Protein AF-A0A953P7Q7-F1 (afdb_monomer)

Solvent-accessible surface area (backbone atoms only — not comparable to full-atom values): 14389 Å² total; per-residue (Å²): 132,65,94,83,72,69,81,80,90,74,91,68,51,75,67,54,49,50,53,51,50,52,53,62,69,65,63,79,61,80,76,75,58,76,75,66,77,68,70,72,72,80,72,74,74,63,80,53,72,73,60,71,72,54,29,52,50,42,58,73,68,44,46,46,67,34,24,22,36,65,92,28,61,18,82,80,42,67,73,44,39,36,41,26,43,35,43,30,56,69,41,43,28,52,35,54,42,54,52,69,80,89,50,86,86,54,86,81,70,71,73,82,73,71,43,50,73,65,58,19,44,52,47,30,52,48,35,45,71,70,15,50,43,89,90,52,54,67,83,78,43,64,76,87,74,56,44,75,66,36,22,53,50,12,46,47,42,36,64,68,76,66,37,48,40,71,31,22,18,48,84,96,44,62,22,79,81,38,70,74,41,48,43,42,31,57,37,45,28,62,23,33,48,37,43,41,61,63,36,33,50,81,77,37,75,86,55,86,66,74,80,53,98,67,52,75,67,53,37,51,14,36,32,35,26,45,51,64,24,51,62,80,75,79,72,73,82,68,84,78,71,74,86,79,136

Structure (mmCIF, N/CA/C/O backbone):
data_AF-A0A953P7Q7-F1
#
_entry.id   AF-A0A953P7Q7-F1
#
loop_
_atom_site.group_PDB
_atom_site.id
_atom_site.type_symbol
_atom_site.label_atom_id
_atom_site.label_alt_id
_atom_site.label_comp_id
_atom_site.label_asym_id
_atom_site.label_entity_id
_atom_site.label_seq_id
_atom_site.pdbx_PDB_ins_code
_atom_site.Cartn_x
_atom_site.Cartn_y
_atom_site.Cartn_z
_atom_site.occupancy
_atom_site.B_iso_or_equiv
_atom_site.auth_seq_id
_ato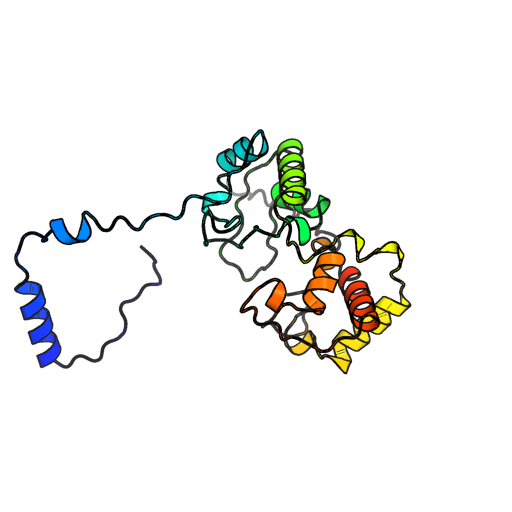m_site.auth_comp_id
_atom_site.auth_asym_id
_atom_site.auth_atom_id
_atom_site.pdbx_PDB_model_num
ATOM 1 N N . VAL A 1 1 ? 23.571 -18.728 -10.359 1.00 48.84 1 VAL A N 1
ATOM 2 C CA . VAL A 1 1 ? 23.579 -19.913 -9.470 1.00 48.84 1 VAL A CA 1
ATOM 3 C C . VAL A 1 1 ? 23.199 -19.418 -8.087 1.00 48.84 1 VAL A C 1
ATOM 5 O O . VAL A 1 1 ? 23.807 -18.451 -7.648 1.00 48.84 1 VAL A O 1
ATOM 8 N N . ASN A 1 2 ? 22.132 -19.943 -7.481 1.00 44.38 2 ASN A N 1
ATOM 9 C CA . ASN A 1 2 ? 21.687 -19.507 -6.155 1.00 44.38 2 ASN A CA 1
ATOM 10 C C . ASN A 1 2 ? 22.657 -20.073 -5.095 1.00 44.38 2 ASN A C 1
ATOM 12 O O . ASN A 1 2 ? 22.736 -21.294 -4.993 1.00 44.38 2 ASN A O 1
ATOM 16 N N . PRO A 1 3 ? 23.389 -19.241 -4.331 1.00 53.72 3 PRO A N 1
ATOM 17 C CA . PRO A 1 3 ? 24.375 -19.717 -3.359 1.00 53.72 3 PRO A CA 1
ATOM 18 C C . PRO A 1 3 ? 23.765 -20.421 -2.134 1.00 53.72 3 PRO A C 1
ATOM 20 O O . PRO A 1 3 ? 24.516 -20.976 -1.346 1.00 53.72 3 PRO A O 1
ATOM 23 N N . THR A 1 4 ? 22.435 -20.413 -1.968 1.00 54.81 4 THR A N 1
ATOM 24 C CA . THR A 1 4 ? 21.719 -21.175 -0.922 1.00 54.81 4 THR A CA 1
ATOM 25 C C . THR A 1 4 ? 21.031 -22.435 -1.446 1.00 54.81 4 THR A C 1
ATOM 27 O O . THR A 1 4 ? 20.352 -23.131 -0.691 1.00 54.81 4 THR A O 1
ATOM 30 N N . ALA A 1 5 ? 21.153 -22.724 -2.744 1.00 58.19 5 ALA A N 1
ATOM 31 C CA . ALA A 1 5 ? 20.633 -23.957 -3.315 1.00 58.19 5 ALA A CA 1
ATOM 32 C C . ALA A 1 5 ? 21.625 -25.094 -3.053 1.00 58.19 5 ALA A C 1
ATOM 34 O O . ALA A 1 5 ? 22.481 -25.387 -3.886 1.00 58.19 5 ALA A O 1
ATOM 35 N N . ASP A 1 6 ? 21.488 -25.728 -1.893 1.00 66.25 6 ASP A N 1
ATOM 36 C CA . ASP A 1 6 ? 22.177 -26.975 -1.585 1.00 66.25 6 ASP A CA 1
ATOM 37 C C . ASP A 1 6 ? 21.380 -28.170 -2.116 1.00 66.25 6 ASP A C 1
ATOM 39 O O . ASP A 1 6 ? 20.144 -28.191 -2.102 1.00 66.25 6 ASP A O 1
ATOM 43 N N . MET A 1 7 ? 22.092 -29.201 -2.572 1.00 74.06 7 MET A N 1
ATOM 44 C CA . MET A 1 7 ? 21.464 -30.492 -2.844 1.00 74.06 7 MET A CA 1
ATOM 45 C C . MET A 1 7 ? 20.844 -31.031 -1.542 1.00 74.06 7 MET A C 1
ATOM 47 O O . MET A 1 7 ? 21.502 -30.981 -0.497 1.00 74.06 7 MET A O 1
ATOM 51 N N . PRO A 1 8 ? 19.608 -31.570 -1.571 1.00 82.38 8 PRO A N 1
ATOM 52 C CA . PRO A 1 8 ? 19.020 -32.207 -0.399 1.00 82.38 8 PRO A CA 1
ATOM 53 C C . PRO A 1 8 ? 19.944 -33.287 0.179 1.00 82.38 8 PRO A C 1
ATOM 55 O O . PRO A 1 8 ? 20.630 -33.997 -0.557 1.00 82.38 8 PRO A O 1
ATOM 58 N N . GLN A 1 9 ? 19.959 -33.420 1.505 1.00 82.00 9 GLN A N 1
ATOM 59 C CA . GLN A 1 9 ? 20.787 -34.409 2.196 1.00 82.00 9 GLN A CA 1
ATOM 60 C C . GLN A 1 9 ? 20.133 -35.793 2.114 1.00 82.00 9 GLN A C 1
ATOM 62 O O . GLN A 1 9 ? 19.263 -36.138 2.916 1.00 82.00 9 GLN A O 1
ATOM 67 N N . TYR A 1 10 ? 20.551 -36.590 1.135 1.00 83.19 10 TYR A N 1
ATOM 68 C CA . TYR A 1 10 ? 20.128 -37.982 0.995 1.00 83.19 10 TYR A CA 1
ATOM 69 C C . TYR A 1 10 ? 21.018 -38.904 1.837 1.00 83.19 10 TYR A C 1
ATOM 71 O O . TYR A 1 10 ? 22.235 -38.740 1.891 1.00 83.19 10 TYR A O 1
ATOM 79 N N . ARG A 1 11 ? 20.418 -39.899 2.499 1.00 88.00 11 ARG A N 1
ATOM 80 C CA . ARG A 1 11 ? 21.141 -40.892 3.312 1.00 88.00 11 ARG A CA 1
ATOM 81 C C . ARG A 1 11 ? 21.451 -42.143 2.491 1.00 88.00 11 ARG A C 1
ATOM 83 O O . ARG A 1 11 ? 20.808 -43.170 2.679 1.00 88.00 11 ARG A O 1
ATOM 90 N N . PHE A 1 12 ? 22.408 -42.037 1.577 1.00 90.81 12 PHE A N 1
ATOM 91 C CA . PHE A 1 12 ? 22.870 -43.170 0.775 1.00 90.81 12 PHE A CA 1
ATOM 92 C C . PHE A 1 12 ? 23.816 -44.065 1.577 1.00 90.81 12 PHE A C 1
ATOM 94 O O . PHE A 1 12 ? 24.719 -43.575 2.258 1.00 90.81 12 PHE A O 1
ATOM 101 N N . ASN A 1 13 ? 23.618 -45.378 1.492 1.00 92.69 13 ASN A N 1
ATOM 102 C CA . ASN A 1 13 ? 24.611 -46.345 1.950 1.00 92.69 13 ASN A CA 1
ATOM 103 C C . ASN A 1 13 ? 25.687 -46.563 0.862 1.00 92.69 13 ASN A C 1
ATOM 105 O O . ASN A 1 13 ? 25.581 -46.050 -0.252 1.00 92.69 13 ASN A O 1
ATOM 109 N N . SER A 1 14 ? 26.739 -47.325 1.169 1.00 92.75 14 SER A N 1
ATOM 110 C CA . SER A 1 14 ? 27.841 -47.562 0.225 1.00 92.75 14 SER A CA 1
ATOM 111 C C . SER A 1 14 ? 27.394 -48.210 -1.092 1.00 92.75 14 SER A C 1
ATOM 113 O O . SER A 1 14 ? 27.912 -47.843 -2.142 1.00 92.75 14 SER A O 1
ATOM 115 N N . ALA A 1 15 ? 26.407 -49.109 -1.059 1.00 93.44 15 ALA A N 1
ATOM 116 C CA . ALA A 1 15 ? 25.877 -49.743 -2.265 1.00 93.44 15 ALA A CA 1
ATOM 117 C C . ALA A 1 15 ? 25.067 -48.756 -3.122 1.00 93.44 15 ALA A C 1
ATOM 119 O O . ALA A 1 15 ? 25.190 -48.762 -4.346 1.00 93.44 15 ALA A O 1
ATOM 120 N N . ASP A 1 16 ? 24.295 -47.862 -2.495 1.00 88.94 16 ASP A N 1
ATOM 121 C CA . ASP A 1 16 ? 23.568 -46.797 -3.198 1.00 88.94 16 ASP A CA 1
ATOM 122 C C . ASP A 1 16 ? 24.542 -45.840 -3.899 1.00 88.94 16 ASP A C 1
ATOM 124 O O . ASP A 1 16 ? 24.325 -45.450 -5.047 1.00 88.94 16 ASP A O 1
ATOM 128 N N . LEU A 1 17 ? 25.637 -45.478 -3.219 1.00 92.44 17 LEU A N 1
ATOM 129 C CA . LEU A 1 17 ? 26.670 -44.607 -3.778 1.00 92.44 17 LEU A CA 1
ATOM 130 C C . LEU A 1 17 ? 27.366 -45.254 -4.973 1.00 92.44 17 LEU A C 1
ATOM 132 O O . LEU A 1 17 ? 27.567 -44.584 -5.986 1.00 92.44 17 LEU A O 1
ATOM 136 N N . GLU A 1 18 ? 27.708 -46.539 -4.887 1.00 93.19 18 GLU A N 1
ATOM 137 C CA . GLU A 1 18 ? 28.304 -47.265 -6.011 1.00 93.19 18 GLU A CA 1
ATOM 138 C C . GLU A 1 18 ? 27.338 -47.384 -7.191 1.00 93.19 18 GLU A C 1
ATOM 140 O O . GLU A 1 18 ? 27.733 -47.119 -8.329 1.00 93.19 18 GLU A O 1
ATOM 145 N N . ALA A 1 19 ? 26.068 -47.709 -6.940 1.00 91.81 19 ALA A N 1
ATOM 146 C CA . ALA A 1 19 ? 25.053 -47.806 -7.984 1.00 91.81 19 ALA A CA 1
ATOM 147 C C . ALA A 1 19 ? 24.827 -46.459 -8.689 1.00 91.81 19 ALA A C 1
ATOM 149 O O . ALA A 1 19 ? 24.814 -46.399 -9.920 1.00 91.81 19 ALA A O 1
ATOM 150 N N . LEU A 1 20 ? 24.717 -45.365 -7.927 1.00 89.88 20 LEU A N 1
ATOM 151 C CA . LEU A 1 20 ? 24.558 -44.013 -8.468 1.00 89.88 20 LEU A CA 1
ATOM 152 C C . LEU A 1 20 ? 25.795 -43.559 -9.241 1.00 89.88 20 LEU A C 1
ATOM 154 O O . LEU A 1 20 ? 25.671 -43.028 -10.342 1.00 89.88 20 LEU A O 1
ATOM 158 N N . THR A 1 21 ? 26.987 -43.791 -8.693 1.00 91.25 21 THR A N 1
ATOM 159 C CA . THR A 1 21 ? 28.251 -43.428 -9.345 1.00 91.25 21 THR A CA 1
ATOM 160 C C . THR A 1 21 ? 28.415 -44.194 -10.652 1.00 91.25 21 THR A C 1
ATOM 162 O O . THR A 1 21 ? 28.729 -43.599 -11.678 1.00 91.25 21 THR A O 1
ATOM 165 N N . THR A 1 22 ? 28.122 -45.495 -10.648 1.00 93.00 22 THR A N 1
ATOM 166 C CA . THR A 1 22 ? 28.156 -46.337 -11.849 1.00 93.00 22 THR A CA 1
ATOM 167 C C . THR A 1 22 ? 27.152 -45.854 -12.888 1.00 93.00 22 THR A C 1
ATOM 169 O O . THR A 1 22 ? 27.506 -45.706 -14.054 1.00 93.00 22 THR A O 1
ATOM 172 N N . ALA A 1 23 ? 25.921 -45.542 -12.472 1.00 90.38 23 ALA A N 1
ATOM 173 C CA . ALA A 1 23 ? 24.895 -45.019 -13.364 1.00 90.38 23 ALA A CA 1
ATOM 174 C C . ALA A 1 23 ? 25.336 -43.694 -14.003 1.00 90.38 23 ALA A C 1
ATOM 176 O O . ALA A 1 23 ? 25.331 -43.584 -15.226 1.00 90.38 23 ALA A O 1
ATOM 177 N N . LEU A 1 24 ? 25.800 -42.727 -13.208 1.00 88.31 24 LEU A N 1
ATOM 178 C CA . LEU A 1 24 ? 26.246 -41.418 -13.696 1.00 88.31 24 LEU A CA 1
ATOM 179 C C . LEU A 1 24 ? 27.462 -41.526 -14.623 1.00 88.31 24 LEU A C 1
ATOM 181 O O . LEU A 1 24 ? 27.491 -40.890 -15.673 1.00 88.31 24 LEU A O 1
ATOM 185 N N . LEU A 1 25 ? 28.441 -42.362 -14.273 1.00 88.56 25 LEU A N 1
ATOM 186 C CA . LEU A 1 25 ? 29.619 -42.601 -15.109 1.00 88.56 25 LEU A CA 1
ATOM 187 C C . LEU A 1 25 ? 29.288 -43.391 -16.380 1.00 88.56 25 LEU A C 1
ATOM 189 O O . LEU A 1 25 ? 30.007 -43.271 -17.367 1.00 88.56 25 LEU A O 1
ATOM 193 N N . SER A 1 26 ? 28.206 -44.173 -16.383 1.00 86.94 26 SER A N 1
ATOM 194 C CA . SER A 1 26 ? 27.723 -44.884 -17.573 1.00 86.94 26 SER A CA 1
ATOM 195 C C . SER A 1 26 ? 26.942 -43.993 -18.543 1.00 86.94 26 SER A C 1
ATOM 197 O O . SER A 1 26 ? 26.713 -44.389 -19.683 1.00 86.94 26 SER A O 1
ATOM 199 N N . MET A 1 27 ? 26.571 -42.771 -18.138 1.00 82.88 27 MET A N 1
ATOM 200 C CA . MET A 1 27 ? 25.921 -41.777 -19.001 1.00 82.88 27 MET A CA 1
ATOM 201 C C . MET A 1 27 ? 26.930 -41.095 -19.945 1.00 82.88 27 MET A C 1
ATOM 203 O O . MET A 1 27 ? 26.943 -39.875 -20.102 1.00 82.88 27 MET A O 1
ATOM 207 N N . THR A 1 28 ? 27.787 -41.882 -20.599 1.00 76.50 28 THR A N 1
ATOM 208 C CA . THR A 1 28 ? 28.743 -41.440 -21.621 1.00 76.50 28 THR A CA 1
ATOM 209 C C . THR A 1 28 ? 28.066 -41.395 -22.989 1.00 76.50 28 THR A C 1
ATOM 211 O O . THR A 1 28 ? 28.338 -42.176 -23.895 1.00 76.50 28 THR A O 1
ATOM 214 N N . GLY A 1 29 ? 27.143 -40.451 -23.139 1.00 70.44 29 GLY A N 1
ATOM 215 C CA . GLY A 1 29 ? 26.538 -40.096 -24.418 1.00 70.44 29 GLY A CA 1
ATOM 216 C C . GLY A 1 29 ? 26.618 -38.591 -24.636 1.00 70.44 29 GLY A C 1
ATOM 217 O O . GLY A 1 29 ? 26.703 -37.824 -23.677 1.00 70.44 29 GLY A O 1
ATOM 218 N N . ALA A 1 30 ? 26.562 -38.147 -25.894 1.00 65.00 30 ALA A N 1
ATOM 219 C CA . ALA A 1 30 ? 26.193 -36.760 -26.154 1.00 65.00 30 ALA A CA 1
ATOM 220 C C . ALA A 1 30 ? 24.844 -36.502 -25.467 1.00 65.00 30 ALA A C 1
ATOM 222 O O . ALA A 1 30 ? 23.966 -37.373 -25.510 1.00 65.00 30 ALA A O 1
ATOM 223 N N . SER A 1 31 ? 24.675 -35.340 -24.826 1.00 60.91 31 SER A N 1
ATOM 224 C CA . SER A 1 31 ? 23.354 -34.944 -24.346 1.00 60.91 31 SER A CA 1
ATOM 225 C C . SER A 1 31 ? 22.378 -35.138 -25.502 1.00 60.91 31 SER A C 1
ATOM 227 O O . SER A 1 31 ? 22.643 -34.714 -26.630 1.00 60.91 31 SER A O 1
ATOM 229 N N . SER A 1 32 ? 21.268 -35.835 -25.268 1.00 59.50 32 SER A N 1
ATOM 230 C CA . SER A 1 32 ? 20.171 -35.866 -26.226 1.00 59.50 32 SER A CA 1
ATOM 231 C C . SER A 1 32 ? 19.570 -34.456 -26.265 1.00 59.50 32 SER A C 1
ATOM 233 O O . SER A 1 32 ? 18.540 -34.193 -25.645 1.00 59.50 32 SER A O 1
ATOM 235 N N . GLY A 1 33 ? 20.263 -33.526 -26.930 1.00 54.53 33 GLY A N 1
ATOM 236 C CA . GLY A 1 33 ? 19.937 -32.101 -26.993 1.00 54.53 33 GLY A CA 1
ATOM 237 C C . GLY A 1 33 ? 18.526 -31.846 -27.519 1.00 54.53 33 GLY A C 1
ATOM 238 O O . GLY A 1 33 ? 17.884 -30.879 -27.126 1.00 54.53 33 GLY A O 1
ATOM 239 N N . GLY A 1 34 ? 17.966 -32.793 -28.275 1.00 54.06 34 GLY A N 1
ATOM 240 C CA . GLY A 1 34 ? 16.684 -32.614 -28.945 1.00 54.06 34 GLY A CA 1
ATOM 241 C C . GLY A 1 34 ? 15.440 -32.552 -28.050 1.00 54.06 34 GLY A C 1
ATOM 242 O O . GLY A 1 34 ? 14.423 -32.034 -28.505 1.00 54.06 34 GLY A O 1
ATOM 243 N N . ALA A 1 35 ? 15.470 -33.056 -26.808 1.00 55.19 35 ALA A N 1
ATOM 244 C CA . ALA A 1 35 ? 14.261 -33.094 -25.968 1.00 55.19 35 ALA A CA 1
ATOM 245 C C . ALA A 1 35 ? 14.018 -31.797 -25.173 1.00 55.19 35 ALA A C 1
ATOM 247 O O . ALA A 1 35 ? 12.872 -31.466 -24.878 1.00 55.19 35 ALA A O 1
ATOM 248 N N . LEU A 1 36 ? 15.076 -31.040 -24.857 1.00 54.25 36 LEU A N 1
ATOM 249 C CA . LEU A 1 36 ? 14.966 -29.749 -24.164 1.00 54.25 36 LEU A CA 1
ATOM 250 C C . LEU A 1 36 ? 15.100 -28.546 -25.109 1.00 54.25 36 LEU A C 1
ATOM 252 O O . LEU A 1 36 ? 14.646 -27.461 -24.757 1.00 54.25 36 LEU A O 1
ATOM 256 N N . GLU A 1 37 ? 15.617 -28.728 -26.330 1.00 56.09 37 GLU A N 1
ATOM 257 C CA . GLU A 1 37 ? 15.726 -27.659 -27.341 1.00 56.09 37 GLU A CA 1
ATOM 258 C C . GLU A 1 37 ? 14.380 -27.079 -27.802 1.00 56.09 37 GLU A C 1
ATOM 260 O O . GLU A 1 37 ? 14.348 -26.037 -28.456 1.00 56.09 37 GLU A O 1
ATOM 265 N N . ARG A 1 38 ? 13.251 -27.709 -27.450 1.00 56.91 38 ARG A N 1
ATOM 266 C CA . ARG A 1 38 ? 11.905 -27.223 -27.794 1.00 56.91 38 ARG A CA 1
ATOM 267 C C . ARG A 1 38 ? 10.915 -27.221 -26.637 1.00 56.91 38 ARG A C 1
ATOM 269 O O . ARG A 1 38 ? 9.709 -27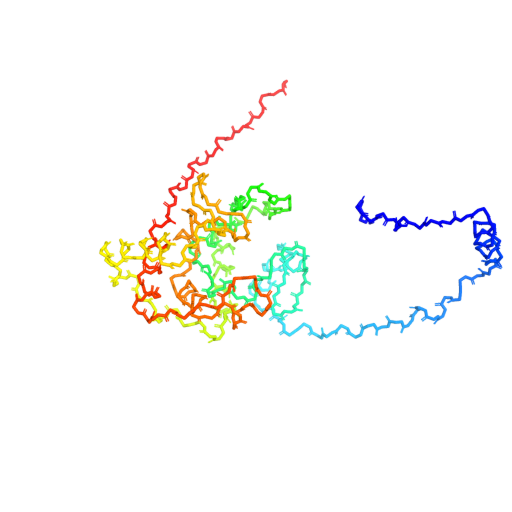.276 -26.871 1.00 56.91 38 ARG A O 1
ATOM 276 N N . VAL A 1 39 ? 11.375 -27.075 -25.395 1.00 51.84 39 VAL A N 1
ATOM 277 C CA . VAL A 1 39 ? 10.459 -26.615 -24.339 1.00 51.84 39 VAL A CA 1
ATOM 278 C C . VAL A 1 39 ? 10.286 -25.106 -24.497 1.00 51.84 39 VAL A C 1
ATOM 280 O O . VAL A 1 39 ? 10.829 -24.295 -23.750 1.00 51.84 39 VAL A O 1
ATOM 283 N N . THR A 1 40 ? 9.532 -24.710 -25.520 1.00 60.69 40 THR A N 1
ATOM 284 C CA . THR A 1 40 ? 8.978 -23.363 -25.584 1.00 60.69 40 THR A CA 1
ATOM 285 C C . THR A 1 40 ? 7.846 -23.327 -24.572 1.00 60.69 40 THR A C 1
ATOM 287 O O . THR A 1 40 ? 6.719 -23.700 -24.881 1.00 60.69 40 THR A O 1
ATOM 290 N N . VAL A 1 41 ? 8.143 -22.917 -23.337 1.00 61.12 41 VAL A N 1
ATOM 291 C CA . VAL A 1 41 ? 7.081 -22.516 -22.413 1.00 61.12 41 VAL A CA 1
ATOM 292 C C . VAL A 1 41 ? 6.433 -21.290 -23.050 1.00 61.12 41 VAL A C 1
ATOM 294 O O . VAL A 1 41 ? 7.125 -20.277 -23.201 1.00 61.12 41 VAL A O 1
ATOM 297 N N . PRO A 1 42 ? 5.161 -21.347 -23.486 1.00 55.53 42 PRO A N 1
ATOM 298 C CA . PRO A 1 42 ? 4.507 -20.171 -24.023 1.00 55.53 42 PRO A CA 1
ATOM 299 C C . PRO A 1 42 ? 4.499 -19.120 -22.916 1.00 55.53 42 PRO A C 1
ATOM 301 O O . PRO A 1 42 ? 3.805 -19.259 -21.908 1.00 55.53 42 PRO A O 1
ATOM 304 N N . ARG A 1 43 ? 5.318 -18.075 -23.070 1.00 56.62 43 ARG A N 1
ATOM 305 C CA . ARG A 1 43 ? 5.204 -16.902 -22.212 1.00 56.62 43 ARG A CA 1
ATOM 306 C C . ARG A 1 43 ? 3.840 -16.318 -22.532 1.00 56.62 43 ARG A C 1
ATOM 308 O O . ARG A 1 43 ? 3.621 -15.875 -23.660 1.00 56.62 43 ARG A O 1
ATOM 315 N N . LYS A 1 44 ? 2.923 -16.354 -21.562 1.00 58.50 44 LYS A N 1
ATOM 316 C CA . LYS A 1 44 ? 1.688 -15.577 -21.647 1.00 58.50 44 LYS A CA 1
ATOM 317 C C . LYS A 1 44 ? 2.105 -14.153 -22.051 1.00 58.50 44 LYS A C 1
ATOM 319 O O . LYS A 1 44 ? 3.012 -13.615 -21.404 1.00 58.50 44 LYS A O 1
ATOM 324 N N . PRO A 1 45 ? 1.563 -13.585 -23.144 1.00 57.66 45 PRO A N 1
ATOM 325 C CA . PRO A 1 45 ? 1.885 -12.221 -23.532 1.00 57.66 45 PRO A CA 1
ATOM 326 C C . PRO A 1 45 ? 1.704 -11.305 -22.327 1.00 57.66 45 PRO A C 1
ATOM 328 O O . PRO A 1 45 ? 0.777 -11.510 -21.541 1.00 57.66 45 PRO A O 1
ATOM 331 N N . ALA A 1 46 ? 2.600 -10.333 -22.165 1.00 59.81 46 ALA A N 1
ATOM 332 C CA . ALA A 1 46 ? 2.465 -9.339 -21.114 1.00 59.81 46 ALA A CA 1
ATOM 333 C C . ALA A 1 46 ? 1.108 -8.640 -21.283 1.00 59.81 46 ALA A C 1
ATOM 335 O O . ALA A 1 46 ? 0.919 -7.886 -22.237 1.00 59.81 46 ALA A O 1
ATOM 336 N N . GLU A 1 47 ? 0.156 -8.933 -20.394 1.00 68.12 47 GLU A N 1
ATOM 337 C CA . GLU A 1 47 ? -1.132 -8.227 -20.348 1.00 68.12 47 GLU A CA 1
ATOM 338 C C . GLU A 1 47 ? -0.904 -6.760 -19.966 1.00 68.12 47 GLU A C 1
ATOM 340 O O . GLU A 1 47 ? -1.623 -5.869 -20.410 1.00 68.12 47 GLU A O 1
ATOM 345 N N . PHE A 1 48 ? 0.159 -6.500 -19.203 1.00 81.69 48 PHE A N 1
ATOM 346 C CA . PHE A 1 48 ? 0.636 -5.163 -18.911 1.00 81.69 48 PHE A CA 1
ATOM 347 C C . PHE A 1 48 ? 1.553 -4.635 -20.015 1.00 81.69 48 PHE A C 1
ATOM 349 O O . PHE A 1 48 ? 2.682 -5.102 -20.181 1.00 81.69 48 PHE A O 1
ATOM 356 N N . GLN A 1 49 ? 1.084 -3.618 -20.733 1.00 81.12 49 GLN A N 1
ATOM 357 C CA . GLN A 1 49 ? 1.870 -2.898 -21.730 1.00 81.12 49 GLN A CA 1
ATOM 358 C C . GLN A 1 49 ? 1.922 -1.419 -21.346 1.00 81.12 49 GLN A C 1
ATOM 360 O O . GLN A 1 49 ? 0.962 -0.691 -21.606 1.00 81.12 49 GLN A O 1
ATOM 365 N N . PRO A 1 50 ? 3.001 -0.954 -20.690 1.00 86.06 50 PRO A N 1
ATOM 366 C CA . PRO A 1 50 ? 3.141 0.464 -20.413 1.00 86.06 50 PRO A CA 1
ATOM 367 C C . PRO A 1 50 ? 3.265 1.227 -21.739 1.00 86.06 50 PRO A C 1
ATOM 369 O O . PRO A 1 50 ? 3.924 0.764 -22.671 1.00 86.06 50 PRO A O 1
ATOM 372 N N . THR A 1 51 ? 2.652 2.408 -21.826 1.00 87.88 51 THR A N 1
ATOM 373 C CA . THR A 1 51 ? 2.664 3.255 -23.033 1.00 87.88 51 THR A CA 1
ATOM 374 C C . THR A 1 51 ? 3.196 4.659 -22.745 1.00 87.88 51 THR A C 1
ATOM 376 O O . THR A 1 51 ? 3.207 5.106 -21.598 1.00 87.88 51 THR A O 1
ATOM 379 N N . GLY A 1 52 ? 3.610 5.381 -23.791 1.00 93.12 52 GLY A N 1
ATOM 380 C CA . GLY A 1 52 ? 4.028 6.785 -23.697 1.00 93.12 52 GLY A CA 1
ATOM 381 C C . GLY A 1 52 ? 5.259 7.008 -22.810 1.00 93.12 52 GLY A C 1
ATOM 382 O O . GLY A 1 52 ? 6.139 6.151 -22.716 1.00 93.12 52 GLY A O 1
ATOM 383 N N . GLU A 1 53 ? 5.313 8.161 -22.139 1.00 93.56 53 GLU A N 1
ATOM 384 C CA . GLU A 1 53 ? 6.420 8.521 -21.239 1.00 93.56 53 GLU A CA 1
ATOM 385 C C . GLU A 1 53 ? 6.595 7.532 -20.081 1.00 93.56 53 GLU A C 1
ATOM 387 O O . GLU A 1 53 ? 7.721 7.242 -19.677 1.00 93.56 53 GLU A O 1
ATOM 392 N N . PHE A 1 54 ? 5.501 6.941 -19.591 1.00 93.00 54 PHE A N 1
ATOM 393 C CA . PHE A 1 54 ? 5.583 5.914 -18.560 1.00 93.00 54 PHE A CA 1
ATOM 394 C C . PHE A 1 54 ? 6.370 4.693 -19.045 1.00 93.00 54 PHE A C 1
ATOM 396 O O . PHE A 1 54 ? 7.246 4.219 -18.329 1.00 93.00 54 PHE A O 1
ATOM 403 N N . ALA A 1 55 ? 6.136 4.230 -20.278 1.00 93.12 55 ALA A N 1
ATOM 404 C CA . ALA A 1 55 ? 6.903 3.130 -20.872 1.00 93.12 55 ALA A CA 1
ATOM 405 C C . ALA A 1 55 ? 8.394 3.452 -20.976 1.00 93.12 55 ALA A C 1
ATOM 407 O O . ALA A 1 55 ? 9.236 2.608 -20.667 1.00 93.12 55 ALA A O 1
ATOM 408 N N . ARG A 1 56 ? 8.717 4.690 -21.372 1.00 96.00 56 ARG A N 1
ATOM 409 C CA . ARG A 1 56 ? 10.100 5.160 -21.477 1.00 96.00 56 ARG A CA 1
ATOM 410 C C . ARG A 1 56 ? 10.802 5.092 -20.123 1.00 96.00 56 ARG A C 1
ATOM 412 O O . ARG A 1 56 ? 11.911 4.572 -20.051 1.00 96.00 56 ARG A O 1
ATOM 419 N N . LEU A 1 57 ? 10.172 5.587 -19.055 1.00 96.06 57 LEU A N 1
ATOM 420 C CA . LEU A 1 57 ? 10.756 5.562 -17.708 1.00 96.06 57 LEU A CA 1
ATOM 421 C C . LEU A 1 57 ? 10.791 4.157 -17.105 1.00 96.06 57 LEU A C 1
ATOM 423 O O . LEU A 1 57 ? 11.794 3.775 -16.505 1.00 96.06 57 LEU A O 1
ATOM 427 N N . TYR A 1 58 ? 9.734 3.378 -17.318 1.00 93.38 58 TYR A N 1
ATOM 428 C CA . TYR A 1 58 ? 9.641 1.980 -16.912 1.00 93.38 58 TYR A CA 1
ATOM 429 C C . TYR A 1 58 ? 10.808 1.149 -17.463 1.00 93.38 58 TYR A C 1
ATOM 431 O O . TYR A 1 58 ? 11.431 0.387 -16.719 1.00 93.38 58 TYR A O 1
ATOM 439 N N . ASP A 1 59 ? 11.147 1.333 -18.745 1.00 92.88 59 ASP A N 1
ATOM 440 C CA . ASP A 1 59 ? 12.306 0.679 -19.353 1.00 92.88 59 ASP A CA 1
ATOM 441 C C . ASP A 1 59 ? 13.633 1.314 -18.919 1.00 92.88 59 ASP A C 1
ATOM 443 O O . ASP A 1 59 ? 14.574 0.591 -18.587 1.00 92.88 59 ASP A O 1
ATOM 447 N N . ARG A 1 60 ? 13.716 2.650 -18.855 1.00 95.25 60 ARG A N 1
ATOM 448 C CA . ARG A 1 60 ? 14.929 3.374 -18.435 1.00 95.25 60 ARG A CA 1
ATOM 449 C C . ARG A 1 60 ? 15.421 2.916 -17.065 1.00 95.25 60 ARG A C 1
ATOM 451 O O . ARG A 1 60 ? 16.613 2.675 -16.896 1.00 95.25 60 ARG A O 1
ATOM 458 N N . TYR A 1 61 ? 14.502 2.783 -16.110 1.00 95.19 61 TYR A N 1
ATOM 459 C CA . TYR A 1 61 ? 14.791 2.371 -14.736 1.00 95.19 61 TYR A CA 1
ATOM 460 C C . TYR A 1 61 ? 14.650 0.867 -14.504 1.00 95.19 61 TYR A C 1
ATOM 462 O O . TYR A 1 61 ? 14.817 0.402 -13.379 1.00 95.19 61 TYR A O 1
ATOM 470 N N . LYS A 1 62 ? 14.375 0.095 -15.565 1.00 93.25 62 LYS A N 1
ATOM 471 C CA . LYS A 1 62 ? 14.306 -1.371 -15.541 1.00 93.25 62 LYS A CA 1
ATOM 472 C C . LYS A 1 62 ? 13.375 -1.901 -14.446 1.00 93.25 62 LYS A C 1
ATOM 474 O O . LYS A 1 62 ? 13.660 -2.918 -13.814 1.00 93.25 62 LYS A O 1
ATOM 479 N N . CYS A 1 63 ? 12.231 -1.240 -14.252 1.00 93.69 63 CYS A N 1
ATOM 480 C CA . CYS A 1 63 ? 11.274 -1.567 -13.193 1.00 93.69 63 CYS A CA 1
ATOM 481 C C . CYS A 1 63 ? 10.846 -3.044 -13.244 1.00 93.69 63 CYS A C 1
ATOM 483 O O . CYS A 1 63 ? 10.794 -3.714 -12.213 1.00 93.69 63 CYS A O 1
ATOM 485 N N . SER A 1 64 ? 10.622 -3.569 -14.454 1.00 92.69 64 SER A N 1
ATOM 486 C CA . SER A 1 64 ? 10.201 -4.953 -14.706 1.00 92.69 64 SER A CA 1
ATOM 487 C C . SER A 1 64 ? 11.236 -6.017 -14.360 1.00 92.69 64 SER A C 1
ATOM 489 O O . SER A 1 64 ? 10.905 -7.195 -14.377 1.00 92.69 64 SER A O 1
ATOM 491 N N . VAL A 1 65 ? 12.503 -5.653 -14.144 1.00 91.56 65 VAL A N 1
ATOM 492 C CA . VAL A 1 65 ? 13.544 -6.636 -13.804 1.00 91.56 65 VAL A CA 1
ATOM 493 C C . VAL A 1 65 ? 13.332 -7.146 -12.384 1.00 91.56 65 VAL A C 1
ATOM 495 O O . VAL A 1 65 ? 13.509 -8.334 -12.122 1.00 91.56 65 VAL A O 1
ATOM 498 N N . CYS A 1 66 ? 12.913 -6.258 -11.482 1.00 93.19 66 CYS A N 1
ATOM 499 C CA . CYS A 1 66 ? 12.711 -6.593 -10.078 1.00 93.19 66 CYS A CA 1
ATOM 500 C C . CYS A 1 66 ? 11.236 -6.756 -9.723 1.00 93.19 66 CYS A C 1
ATOM 502 O O . CYS A 1 66 ? 10.904 -7.677 -8.983 1.00 93.19 66 CYS A O 1
ATOM 504 N N . HIS A 1 67 ? 10.379 -5.867 -10.223 1.00 94.06 67 HIS A N 1
ATOM 505 C CA . HIS A 1 67 ? 8.976 -5.788 -9.834 1.00 94.06 67 HIS A CA 1
ATOM 506 C C . HIS A 1 67 ? 8.052 -6.459 -10.843 1.00 94.06 67 HIS A C 1
ATOM 508 O O . HIS A 1 67 ? 8.310 -6.458 -12.052 1.00 94.06 67 HIS A O 1
ATOM 514 N N . GLN A 1 68 ? 6.934 -6.955 -10.318 1.00 92.81 68 GLN A N 1
ATOM 515 C CA . GLN A 1 68 ? 5.809 -7.452 -11.091 1.00 92.81 68 GLN A CA 1
ATOM 516 C C . GLN A 1 68 ? 4.745 -6.355 -11.250 1.00 92.81 68 GLN A C 1
ATOM 518 O O . GLN A 1 68 ? 4.528 -5.548 -10.347 1.00 92.81 68 GLN A O 1
ATOM 523 N N . PHE A 1 69 ? 4.092 -6.339 -12.410 1.00 92.38 69 PHE A N 1
ATOM 524 C CA . PHE A 1 69 ? 3.040 -5.417 -12.823 1.00 92.38 69 PHE A CA 1
ATOM 525 C C . PHE A 1 69 ? 1.984 -6.201 -13.606 1.00 92.38 69 PHE A C 1
ATOM 527 O O . PHE A 1 69 ? 2.247 -6.655 -14.718 1.00 92.38 69 PHE A O 1
ATOM 534 N N . ASN A 1 70 ? 0.809 -6.403 -13.015 1.00 88.25 70 ASN A N 1
ATOM 535 C CA . ASN A 1 70 ? -0.311 -7.191 -13.536 1.00 88.25 70 ASN A CA 1
ATOM 536 C C . ASN A 1 70 ? 0.139 -8.516 -14.181 1.00 88.25 70 ASN A C 1
ATOM 538 O O . ASN A 1 70 ? -0.169 -8.807 -15.335 1.00 88.25 70 ASN A O 1
ATOM 542 N N . GLY A 1 71 ? 0.932 -9.300 -13.443 1.00 83.88 71 GLY A N 1
ATOM 543 C CA . GLY A 1 71 ? 1.438 -10.600 -13.900 1.00 83.88 71 GLY A CA 1
ATOM 544 C C . GLY A 1 71 ? 2.633 -10.551 -14.862 1.00 83.88 71 GLY A C 1
ATOM 545 O O . GLY A 1 71 ? 3.048 -11.598 -15.357 1.00 83.88 71 GLY A O 1
ATOM 546 N N . TYR A 1 72 ? 3.209 -9.373 -15.126 1.00 85.75 72 TYR A N 1
ATOM 547 C CA . TYR A 1 72 ? 4.412 -9.211 -15.946 1.00 85.75 72 TYR A CA 1
ATOM 548 C C . TYR A 1 72 ? 5.581 -8.600 -15.169 1.00 85.75 72 TYR A C 1
ATOM 550 O O . TYR A 1 72 ? 5.407 -7.641 -14.425 1.00 85.75 72 TYR A O 1
ATOM 558 N N . GLY A 1 73 ? 6.793 -9.102 -15.400 1.00 87.81 73 GLY A N 1
ATOM 559 C CA . GLY A 1 73 ? 8.021 -8.592 -14.794 1.00 87.81 73 GLY A CA 1
ATOM 560 C C . GLY A 1 73 ? 8.709 -9.624 -13.906 1.00 87.81 73 GLY A C 1
ATOM 561 O O . GLY A 1 73 ? 8.591 -10.830 -14.128 1.00 87.81 73 GLY A O 1
ATOM 562 N N . GLY A 1 74 ? 9.479 -9.134 -12.942 1.00 86.88 74 GLY A N 1
ATOM 563 C CA . GLY A 1 74 ? 10.278 -9.934 -12.027 1.00 86.88 74 GLY A CA 1
ATOM 564 C C . GLY A 1 74 ? 9.561 -10.173 -10.706 1.00 86.88 74 GLY A C 1
ATOM 565 O O . GLY A 1 74 ? 8.732 -9.381 -10.276 1.00 86.88 74 GLY A O 1
ATOM 566 N N . THR A 1 75 ? 9.925 -11.258 -10.033 1.00 88.25 75 THR A N 1
ATOM 567 C CA . THR A 1 75 ? 9.421 -11.609 -8.695 1.00 88.25 75 THR A CA 1
ATOM 568 C C . THR A 1 75 ? 10.483 -11.398 -7.614 1.00 88.25 75 THR A C 1
ATOM 570 O O . THR A 1 75 ? 10.388 -11.963 -6.528 1.00 88.25 75 THR A O 1
ATOM 573 N N . LEU A 1 76 ? 11.549 -10.651 -7.932 1.00 89.25 76 LEU A N 1
ATOM 574 C CA . LEU A 1 76 ? 12.640 -10.377 -6.995 1.00 89.25 76 LEU A CA 1
ATOM 575 C C . LEU A 1 76 ? 12.202 -9.383 -5.912 1.00 89.25 76 LEU A C 1
ATOM 577 O O . LEU A 1 76 ? 12.615 -9.493 -4.761 1.00 89.25 76 LEU A O 1
ATOM 581 N N . ALA A 1 77 ? 11.384 -8.408 -6.296 1.00 89.06 77 ALA A N 1
ATOM 582 C CA . ALA A 1 77 ? 10.788 -7.415 -5.422 1.00 89.06 77 ALA A CA 1
ATOM 583 C C . ALA A 1 77 ? 9.264 -7.602 -5.348 1.00 89.06 77 ALA A C 1
ATOM 585 O O . ALA A 1 77 ? 8.694 -8.508 -5.956 1.00 89.06 77 ALA A O 1
ATOM 586 N N . THR A 1 78 ? 8.600 -6.743 -4.571 1.00 88.56 78 THR A N 1
ATOM 587 C CA . THR A 1 78 ? 7.141 -6.795 -4.405 1.00 88.56 78 THR A CA 1
ATOM 588 C C . THR A 1 78 ? 6.413 -6.574 -5.728 1.00 88.56 78 THR A C 1
ATOM 590 O O . THR A 1 78 ? 6.866 -5.808 -6.584 1.00 88.56 78 THR A O 1
ATOM 593 N N . ASP A 1 79 ? 5.244 -7.195 -5.844 1.00 92.31 79 ASP A N 1
ATOM 594 C CA . ASP A 1 79 ? 4.269 -6.880 -6.878 1.00 92.31 79 ASP A CA 1
ATOM 595 C C . ASP A 1 79 ? 3.729 -5.454 -6.665 1.00 92.31 79 ASP A C 1
ATOM 597 O O . ASP A 1 79 ? 3.366 -5.089 -5.542 1.0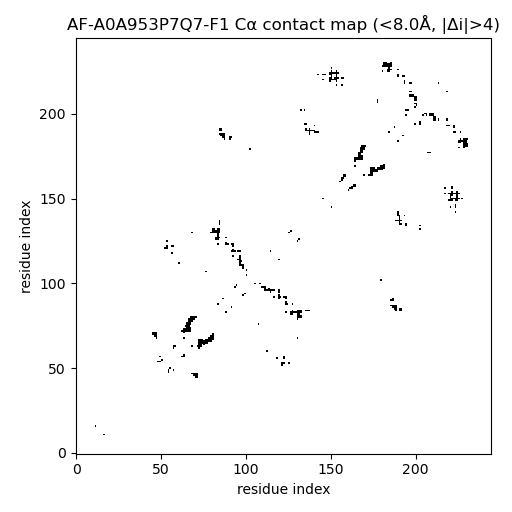0 92.31 79 ASP A O 1
ATOM 601 N N . LEU A 1 80 ? 3.729 -4.650 -7.731 1.00 94.19 80 LEU A N 1
ATOM 602 C CA . LEU A 1 80 ? 3.273 -3.260 -7.761 1.00 94.19 80 LEU A CA 1
ATOM 603 C C . LEU A 1 80 ? 1.945 -3.082 -8.510 1.00 94.19 80 LEU A C 1
ATOM 605 O O . LEU A 1 80 ? 1.492 -1.952 -8.668 1.00 94.19 80 LEU A O 1
ATOM 609 N N . SER A 1 81 ? 1.291 -4.170 -8.930 1.00 93.06 81 SER A N 1
ATOM 610 C CA . SER A 1 81 ? 0.018 -4.181 -9.679 1.00 93.06 81 SER A CA 1
ATOM 611 C C . SER A 1 81 ? -1.065 -3.265 -9.106 1.00 93.06 81 SER A C 1
ATOM 613 O O . SER A 1 81 ? -1.893 -2.737 -9.845 1.00 93.06 81 SER A O 1
ATOM 615 N N . TYR A 1 82 ? -1.051 -3.058 -7.789 1.00 95.00 82 TYR A N 1
ATOM 616 C CA . TYR A 1 82 ? -2.058 -2.287 -7.061 1.00 95.00 82 TYR A CA 1
ATOM 617 C C . TYR A 1 82 ? -1.481 -1.098 -6.291 1.00 95.00 82 TYR A C 1
ATOM 619 O O . TYR A 1 82 ? -2.163 -0.516 -5.442 1.00 95.00 82 TYR A O 1
ATOM 627 N N . GLU A 1 83 ? -0.230 -0.731 -6.570 1.00 95.56 83 GLU A N 1
ATOM 628 C CA . GLU A 1 83 ? 0.477 0.277 -5.786 1.00 95.56 83 GLU A CA 1
ATOM 629 C C . GLU A 1 83 ? -0.180 1.662 -5.883 1.00 95.56 83 GLU A C 1
ATOM 631 O O . GLU A 1 83 ? -0.163 2.419 -4.917 1.00 95.56 83 GLU A O 1
ATOM 636 N N . GLY A 1 84 ? -0.868 1.959 -6.988 1.00 95.38 84 GLY A N 1
ATOM 637 C CA . GLY A 1 84 ? -1.646 3.187 -7.158 1.00 95.38 84 GLY A CA 1
ATOM 638 C C . GLY A 1 84 ? -2.881 3.288 -6.260 1.00 95.38 84 GLY A C 1
ATOM 639 O O . GLY A 1 84 ? -3.321 4.392 -5.951 1.00 95.38 84 GLY A O 1
ATOM 640 N N . SER A 1 85 ? -3.437 2.161 -5.802 1.00 96.31 85 SER A N 1
ATOM 641 C CA . SER A 1 85 ? -4.465 2.164 -4.749 1.00 96.31 85 SER A CA 1
ATOM 642 C C . SER A 1 85 ? -3.849 2.186 -3.347 1.00 96.31 85 SER A C 1
ATOM 644 O O . SER A 1 85 ? -4.456 2.717 -2.415 1.00 96.31 85 SER A O 1
ATOM 646 N N . ARG A 1 86 ? -2.668 1.583 -3.188 1.00 95.88 86 ARG A N 1
ATOM 647 C CA . ARG A 1 86 ? -2.041 1.313 -1.893 1.00 95.88 86 ARG A CA 1
ATOM 648 C C . ARG A 1 86 ? -1.271 2.497 -1.332 1.00 95.88 86 ARG A C 1
ATOM 650 O O . ARG A 1 86 ? -1.455 2.811 -0.157 1.00 95.88 86 ARG A O 1
ATOM 657 N N . ALA A 1 87 ? -0.422 3.126 -2.136 1.00 95.81 87 ALA A N 1
ATOM 658 C CA . ALA A 1 87 ? 0.515 4.133 -1.667 1.00 95.81 87 ALA A CA 1
ATOM 659 C C . ALA A 1 87 ? 0.052 5.569 -1.926 1.00 95.81 87 ALA A C 1
ATOM 661 O O . ALA A 1 87 ? -0.612 5.886 -2.912 1.00 95.81 87 ALA A O 1
ATOM 662 N N . GLN A 1 88 ? 0.438 6.466 -1.022 1.00 95.38 88 GLN A N 1
ATOM 663 C CA . GLN A 1 88 ? 0.239 7.898 -1.175 1.00 95.38 88 GLN A CA 1
ATOM 664 C C . GLN A 1 88 ? 1.159 8.431 -2.276 1.00 95.38 88 GLN A C 1
ATOM 666 O O . GLN A 1 88 ? 2.357 8.157 -2.297 1.00 95.38 88 GLN A O 1
ATOM 671 N N . ARG A 1 89 ? 0.606 9.263 -3.164 1.00 95.38 89 ARG A N 1
ATOM 672 C CA . ARG A 1 89 ? 1.341 9.843 -4.297 1.00 95.38 89 ARG A CA 1
ATOM 673 C C . ARG A 1 89 ? 2.619 10.571 -3.874 1.00 95.38 89 ARG A C 1
ATOM 675 O O . ARG A 1 89 ? 3.656 10.368 -4.490 1.00 95.38 89 ARG A O 1
ATOM 682 N N . GLN A 1 90 ? 2.542 11.429 -2.854 1.00 94.88 90 GLN A N 1
ATOM 683 C CA . GLN A 1 90 ? 3.710 12.205 -2.413 1.00 94.88 90 GLN A CA 1
ATOM 684 C C . GLN A 1 90 ? 4.812 11.295 -1.874 1.00 94.88 90 GLN A C 1
ATOM 686 O O . GLN A 1 90 ? 5.966 11.431 -2.267 1.00 94.88 90 GLN A O 1
ATOM 691 N N . TRP A 1 91 ? 4.424 10.285 -1.095 1.00 94.69 91 TRP A N 1
ATOM 692 C CA . TRP A 1 91 ? 5.358 9.279 -0.619 1.00 94.69 91 TRP A CA 1
ATOM 693 C C . TRP A 1 91 ? 6.018 8.503 -1.771 1.00 94.69 91 TRP A C 1
ATOM 695 O O . TRP A 1 91 ? 7.224 8.286 -1.735 1.00 94.69 91 TRP A O 1
ATOM 705 N N . LEU A 1 92 ? 5.276 8.136 -2.828 1.00 95.38 92 LEU A N 1
ATOM 706 C CA . LEU A 1 92 ? 5.864 7.483 -4.008 1.00 95.38 92 LEU A CA 1
ATOM 707 C C . LEU A 1 92 ? 6.939 8.355 -4.664 1.00 95.38 92 LEU A C 1
ATOM 709 O O . LEU A 1 92 ? 7.989 7.845 -5.040 1.00 95.38 92 LEU A O 1
ATOM 713 N N . ILE A 1 93 ? 6.709 9.664 -4.777 1.00 96.06 93 ILE A N 1
ATOM 714 C CA . ILE A 1 93 ? 7.690 10.591 -5.359 1.00 96.06 93 ILE A CA 1
ATOM 715 C C . ILE A 1 93 ? 8.962 10.629 -4.515 1.00 96.06 93 ILE A C 1
ATOM 717 O O . ILE A 1 93 ? 10.064 10.530 -5.054 1.00 96.06 93 ILE A O 1
ATOM 721 N N . GLU A 1 94 ? 8.821 10.766 -3.201 1.00 93.81 94 GLU A N 1
ATOM 722 C CA . GLU A 1 94 ? 9.949 10.806 -2.268 1.00 93.81 94 GLU A CA 1
ATOM 723 C C . GLU A 1 94 ? 10.723 9.482 -2.281 1.00 93.81 94 GLU A C 1
ATOM 725 O O . GLU A 1 94 ? 11.946 9.475 -2.438 1.00 93.81 94 GLU A O 1
ATOM 730 N N . PHE A 1 95 ? 10.005 8.358 -2.233 1.00 93.50 95 PHE A N 1
ATOM 731 C CA . PHE A 1 95 ? 10.578 7.018 -2.250 1.00 93.50 95 PHE A CA 1
ATOM 732 C C . PHE A 1 95 ? 11.310 6.701 -3.559 1.00 93.50 95 PHE A C 1
ATOM 734 O O . PHE A 1 95 ? 12.414 6.168 -3.527 1.00 93.50 95 PHE A O 1
ATOM 741 N N . LEU A 1 96 ? 10.747 7.053 -4.719 1.00 94.88 96 LEU A N 1
ATOM 742 C CA . LEU A 1 96 ? 11.397 6.826 -6.017 1.00 94.88 96 LEU A CA 1
ATOM 743 C C . LEU A 1 96 ? 12.686 7.648 -6.175 1.00 94.88 96 LEU A C 1
ATOM 745 O O . LEU A 1 96 ? 13.640 7.195 -6.809 1.00 94.88 96 LEU A O 1
ATOM 749 N N . ARG A 1 97 ? 12.734 8.849 -5.584 1.00 94.44 97 ARG A N 1
ATOM 750 C CA . ARG A 1 97 ? 13.930 9.705 -5.593 1.00 94.44 97 ARG A CA 1
ATOM 751 C C . ARG A 1 97 ? 15.002 9.202 -4.636 1.00 94.44 97 ARG A C 1
ATOM 753 O O . ARG A 1 97 ? 16.185 9.273 -4.962 1.00 94.44 97 ARG A O 1
ATOM 760 N N . ASN A 1 98 ? 14.598 8.716 -3.466 1.00 92.00 98 ASN A N 1
ATOM 761 C CA . ASN A 1 98 ? 15.503 8.235 -2.434 1.00 92.00 98 ASN A CA 1
ATOM 762 C C . ASN A 1 98 ? 14.902 7.014 -1.718 1.00 92.00 98 ASN A C 1
ATOM 764 O O . ASN A 1 98 ? 14.285 7.169 -0.659 1.00 92.00 98 ASN A O 1
ATOM 768 N N . PRO A 1 99 ? 15.064 5.799 -2.277 1.00 88.81 99 PRO A N 1
ATOM 769 C CA . PRO A 1 99 ? 14.440 4.608 -1.721 1.00 88.81 99 PRO A CA 1
ATOM 770 C C . PRO A 1 99 ? 15.063 4.259 -0.372 1.00 88.81 99 PRO A C 1
ATOM 772 O O . PRO A 1 99 ? 16.170 3.725 -0.277 1.00 88.81 99 PRO A O 1
ATOM 775 N N . GLN A 1 100 ? 14.328 4.570 0.692 1.00 80.00 100 GLN A N 1
ATOM 776 C CA . GLN A 1 100 ? 14.691 4.209 2.055 1.00 80.00 100 GLN A CA 1
ATOM 777 C C . GLN A 1 100 ? 14.345 2.747 2.346 1.00 80.00 100 GLN A C 1
ATOM 779 O O . GLN A 1 100 ? 13.497 2.124 1.705 1.00 80.00 100 GLN A O 1
ATOM 784 N N . THR A 1 101 ? 14.995 2.176 3.357 1.00 77.56 101 THR A N 1
ATOM 785 C CA . THR A 1 101 ? 14.691 0.805 3.779 1.00 77.56 101 THR A CA 1
ATOM 786 C C . THR A 1 101 ? 13.411 0.790 4.613 1.00 77.56 101 THR A C 1
ATOM 788 O O . THR A 1 101 ? 13.437 1.157 5.781 1.00 77.56 101 THR A O 1
ATOM 791 N N . LEU A 1 102 ? 12.297 0.330 4.031 1.00 74.62 102 LEU A N 1
ATOM 792 C CA . LEU A 1 102 ? 11.023 0.1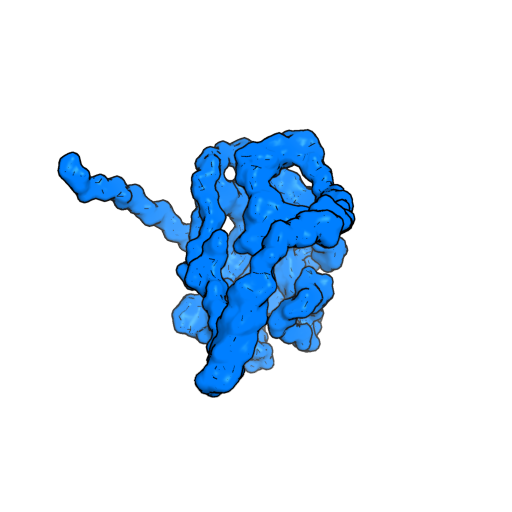90 4.758 1.00 74.62 102 LEU A CA 1
ATOM 793 C C . LEU A 1 102 ? 11.020 -0.964 5.760 1.00 74.62 102 LEU A C 1
ATOM 795 O O . LEU A 1 102 ? 10.287 -0.943 6.740 1.00 74.62 102 LEU A O 1
ATOM 799 N N . ARG A 1 103 ? 11.818 -1.999 5.499 1.00 72.00 103 ARG A N 1
ATOM 800 C CA . ARG A 1 103 ? 11.939 -3.173 6.363 1.00 72.00 103 ARG A CA 1
ATOM 801 C C . ARG A 1 103 ? 13.419 -3.422 6.605 1.00 72.00 103 ARG A C 1
ATOM 803 O O . ARG A 1 103 ? 14.064 -3.997 5.729 1.00 72.00 103 ARG A O 1
ATOM 810 N N . PRO A 1 104 ? 13.975 -2.983 7.747 1.00 70.94 104 PRO A N 1
ATOM 811 C CA . PRO A 1 104 ? 15.402 -3.121 8.041 1.00 70.94 104 PRO A CA 1
ATOM 812 C C . PRO A 1 104 ? 15.929 -4.554 7.904 1.00 70.94 104 PRO A C 1
ATOM 814 O O . PRO A 1 104 ? 17.089 -4.749 7.551 1.00 70.94 104 PRO A O 1
ATOM 817 N N . SER A 1 105 ? 15.060 -5.545 8.124 1.00 71.56 105 SER A N 1
ATOM 818 C CA . SER A 1 105 ? 15.349 -6.973 7.985 1.00 71.56 105 SER A CA 1
ATOM 819 C C . SER A 1 105 ? 15.445 -7.480 6.538 1.00 71.56 105 SER A C 1
ATOM 821 O O . SER A 1 105 ? 15.914 -8.597 6.330 1.00 71.56 105 SER A O 1
ATOM 823 N N . LEU A 1 106 ? 15.025 -6.707 5.526 1.00 74.00 106 LEU A N 1
ATOM 824 C CA . LEU A 1 106 ? 15.156 -7.106 4.123 1.00 74.00 106 LEU A CA 1
ATOM 825 C C . LEU A 1 106 ? 16.580 -6.860 3.604 1.00 74.00 106 LEU A C 1
ATOM 827 O O . LEU A 1 106 ? 17.097 -5.739 3.629 1.00 74.00 106 LEU A O 1
ATOM 831 N N . VAL A 1 107 ? 17.181 -7.928 3.074 1.00 77.31 107 VAL A N 1
ATOM 832 C CA . VAL A 1 107 ? 18.509 -7.910 2.437 1.00 77.31 107 VAL A CA 1
ATOM 833 C C . VAL A 1 107 ? 18.454 -7.221 1.071 1.00 77.31 107 VAL A C 1
ATOM 835 O O . VAL A 1 107 ? 19.307 -6.397 0.751 1.00 77.31 107 VAL A O 1
ATOM 838 N N . LEU A 1 108 ? 17.434 -7.537 0.270 1.00 81.62 108 LEU A N 1
ATOM 839 C CA . LEU A 1 108 ? 17.207 -6.920 -1.035 1.00 81.62 108 LEU A CA 1
ATOM 840 C C . LEU A 1 108 ? 16.497 -5.577 -0.862 1.00 81.62 108 LEU A C 1
ATOM 842 O O . LEU A 1 108 ? 15.449 -5.491 -0.221 1.00 81.62 108 LEU A O 1
ATOM 846 N N . ARG A 1 109 ? 17.075 -4.532 -1.455 1.00 86.75 109 ARG A N 1
ATOM 847 C CA . ARG A 1 109 ? 16.585 -3.152 -1.389 1.00 86.75 109 ARG A CA 1
ATOM 848 C C . ARG A 1 109 ? 16.465 -2.582 -2.792 1.00 86.75 109 ARG A C 1
ATOM 850 O O . ARG A 1 109 ? 17.191 -2.996 -3.695 1.00 86.75 109 ARG A O 1
ATOM 857 N N . MET A 1 110 ? 15.558 -1.627 -2.964 1.00 91.31 110 MET A N 1
ATOM 858 C CA . MET A 1 110 ? 15.459 -0.895 -4.221 1.00 91.31 110 MET A CA 1
ATOM 859 C C . MET A 1 110 ? 16.749 -0.073 -4.425 1.00 91.31 110 MET A C 1
ATOM 861 O O . MET A 1 110 ? 17.121 0.678 -3.521 1.00 91.31 110 MET A O 1
ATOM 865 N N . PRO A 1 111 ? 17.454 -0.221 -5.563 1.00 90.75 111 PRO A N 1
ATOM 866 C CA . PRO A 1 111 ? 18.658 0.557 -5.845 1.00 90.75 111 PRO A CA 1
ATOM 867 C C . PRO A 1 111 ? 18.379 2.059 -5.921 1.00 90.75 111 PRO A C 1
ATOM 869 O O . PRO A 1 111 ? 17.284 2.483 -6.289 1.00 90.75 111 PRO A O 1
ATOM 872 N N . GLN A 1 112 ? 19.395 2.875 -5.646 1.00 90.69 112 GLN A N 1
ATOM 873 C CA . GLN A 1 112 ? 19.323 4.309 -5.916 1.00 90.69 112 GLN A CA 1
ATOM 874 C C . GLN A 1 112 ? 19.514 4.555 -7.415 1.00 90.69 112 GLN A C 1
ATOM 876 O O . GLN A 1 112 ? 20.617 4.450 -7.944 1.00 90.69 112 GLN A O 1
ATOM 881 N N . PHE A 1 113 ? 18.422 4.886 -8.102 1.00 90.75 113 PHE A N 1
ATOM 882 C CA . PHE A 1 113 ? 18.428 5.190 -9.536 1.00 90.75 113 PHE A CA 1
ATOM 883 C C . PHE A 1 113 ? 18.703 6.667 -9.848 1.00 90.75 113 PHE A C 1
ATOM 885 O O . PHE A 1 113 ? 18.754 7.036 -11.021 1.00 90.75 113 PHE A O 1
ATOM 892 N N . ASN A 1 114 ? 18.856 7.508 -8.816 1.00 88.75 114 ASN A N 1
ATOM 893 C CA . ASN A 1 114 ? 19.038 8.958 -8.934 1.00 88.75 114 ASN A CA 1
ATOM 894 C C . ASN A 1 114 ? 17.976 9.602 -9.845 1.00 88.75 114 ASN A C 1
ATOM 896 O O . ASN A 1 114 ? 18.295 10.363 -10.760 1.00 88.75 114 ASN A O 1
ATOM 900 N N . MET A 1 115 ? 16.704 9.246 -9.623 1.00 94.06 115 MET A N 1
ATOM 901 C CA . MET A 1 115 ? 15.585 9.744 -10.426 1.00 94.06 115 MET A CA 1
ATOM 902 C C . MET A 1 115 ? 15.415 11.257 -10.259 1.00 94.06 115 MET A C 1
ATOM 904 O O . MET A 1 115 ? 15.533 11.791 -9.151 1.00 94.06 115 MET A O 1
ATOM 908 N N . THR A 1 116 ? 15.099 11.955 -11.353 1.00 96.12 116 THR A N 1
ATOM 909 C CA . THR A 1 116 ? 14.743 13.378 -11.284 1.00 96.12 116 THR A CA 1
ATOM 910 C C . THR A 1 116 ? 13.382 13.542 -10.607 1.00 96.12 116 THR A C 1
ATOM 912 O O . THR A 1 116 ? 12.576 12.610 -10.555 1.00 96.12 116 THR A O 1
ATOM 915 N N . ALA A 1 117 ? 13.103 14.736 -10.078 1.00 95.50 117 ALA A N 1
ATOM 916 C CA . ALA A 1 117 ? 11.793 15.024 -9.491 1.00 95.50 117 ALA A CA 1
ATOM 917 C C . ALA A 1 117 ? 10.657 14.884 -10.522 1.00 95.50 117 ALA A C 1
ATOM 919 O O . ALA A 1 117 ? 9.569 14.427 -10.180 1.00 95.50 117 ALA A O 1
ATOM 920 N N . GLU A 1 118 ? 10.933 15.229 -11.780 1.00 97.06 118 GLU A N 1
ATOM 921 C CA . GLU A 1 118 ? 10.002 15.100 -12.903 1.00 97.06 118 GLU A CA 1
ATOM 922 C C . GLU A 1 118 ? 9.723 13.633 -13.236 1.00 97.06 118 GLU A C 1
ATOM 924 O O . GLU A 1 118 ? 8.559 13.237 -13.274 1.00 97.06 118 GLU A O 1
ATOM 929 N N . ASP A 1 119 ? 10.769 12.810 -13.386 1.00 97.56 119 ASP A N 1
ATOM 930 C CA . ASP A 1 119 ? 10.622 11.382 -13.685 1.00 97.56 119 ASP A CA 1
ATOM 931 C C . ASP A 1 119 ? 9.871 10.665 -12.547 1.00 97.56 119 ASP A C 1
ATOM 933 O O . ASP A 1 119 ? 8.941 9.897 -12.797 1.00 97.56 119 ASP A O 1
ATOM 937 N N . ALA A 1 120 ? 10.212 10.964 -11.288 1.00 97.50 120 ALA A N 1
ATOM 938 C CA . ALA A 1 120 ? 9.529 10.403 -10.123 1.00 97.50 120 ALA A CA 1
ATOM 939 C C . ALA A 1 120 ? 8.056 10.837 -10.041 1.00 97.50 120 ALA A C 1
ATOM 941 O O . ALA A 1 120 ? 7.194 10.012 -9.741 1.00 97.50 120 ALA A O 1
ATOM 942 N N . SER A 1 121 ? 7.750 12.106 -10.338 1.00 97.88 121 SER A N 1
ATOM 943 C CA . SER A 1 121 ? 6.366 12.590 -10.390 1.00 97.88 121 SER A CA 1
ATOM 944 C C . SER A 1 121 ? 5.572 11.888 -11.487 1.00 97.88 121 SER A C 1
ATOM 946 O O . SER A 1 121 ? 4.473 11.410 -11.219 1.00 97.88 121 SER A O 1
ATOM 948 N N . LEU A 1 122 ? 6.135 11.769 -12.692 1.00 97.81 122 LEU A N 1
ATOM 949 C CA . LEU A 1 122 ? 5.472 11.117 -13.821 1.00 97.81 122 LEU A CA 1
ATOM 950 C C . LEU A 1 122 ? 5.194 9.638 -13.534 1.00 97.81 122 LEU A C 1
ATOM 952 O O . LEU A 1 122 ? 4.100 9.141 -13.819 1.00 97.81 122 LEU A O 1
ATOM 956 N N . LEU A 1 123 ? 6.165 8.936 -12.945 1.00 97.12 123 LEU A N 1
ATOM 957 C CA . LEU A 1 123 ? 5.998 7.552 -12.506 1.00 97.12 123 LEU A CA 1
ATOM 958 C C . LEU A 1 123 ? 4.908 7.437 -11.438 1.00 97.12 123 LEU A C 1
ATOM 960 O O . LEU A 1 123 ? 4.026 6.595 -11.582 1.00 97.12 123 LEU A O 1
ATOM 964 N N . ALA A 1 124 ? 4.922 8.286 -10.406 1.00 97.19 124 ALA A N 1
ATOM 965 C CA . ALA A 1 124 ? 3.912 8.268 -9.348 1.00 97.19 124 ALA A CA 1
ATOM 966 C C . ALA A 1 124 ? 2.497 8.546 -9.885 1.00 97.19 124 ALA A C 1
ATOM 968 O O . ALA A 1 124 ? 1.549 7.870 -9.486 1.00 97.19 124 ALA A O 1
ATOM 969 N N . ASP A 1 125 ? 2.356 9.484 -10.824 1.00 96.56 125 ASP A N 1
ATOM 970 C CA . ASP A 1 125 ? 1.086 9.772 -11.499 1.00 96.56 125 ASP A CA 1
ATOM 971 C C . ASP A 1 125 ? 0.593 8.571 -12.308 1.00 96.56 125 ASP A C 1
ATOM 973 O O . ASP A 1 125 ? -0.562 8.158 -12.189 1.00 96.56 125 ASP A O 1
ATOM 977 N N . SER A 1 126 ? 1.487 7.965 -13.089 1.00 95.44 126 SER A N 1
ATOM 978 C CA . SER A 1 126 ? 1.161 6.812 -13.928 1.00 95.44 126 SER A CA 1
ATOM 979 C C . SER A 1 126 ? 0.795 5.588 -13.088 1.00 95.44 126 SER A C 1
ATOM 981 O O . SER A 1 126 ? -0.199 4.923 -13.376 1.00 95.44 126 SER A O 1
ATOM 983 N N . ILE A 1 127 ? 1.542 5.315 -12.013 1.00 95.00 127 ILE A N 1
ATOM 984 C CA . ILE A 1 127 ? 1.238 4.261 -11.034 1.00 95.00 127 ILE A CA 1
ATOM 985 C C . ILE A 1 127 ? -0.137 4.517 -10.412 1.00 95.00 127 ILE A C 1
ATOM 987 O O . ILE A 1 127 ? -0.989 3.631 -10.432 1.00 95.00 127 ILE A O 1
ATOM 991 N N . GLY A 1 128 ? -0.381 5.741 -9.933 1.00 94.00 128 GLY A N 1
ATOM 992 C CA . GLY A 1 128 ? -1.649 6.147 -9.328 1.00 94.00 128 GLY A CA 1
ATOM 993 C C . GLY A 1 128 ? -2.857 5.960 -10.246 1.00 94.00 128 GLY A C 1
ATOM 994 O O . GLY A 1 128 ? -3.943 5.639 -9.772 1.00 94.00 128 GLY A O 1
ATOM 995 N N . GLN A 1 129 ? -2.681 6.125 -11.558 1.00 91.44 129 GLN A N 1
ATOM 996 C CA . GLN A 1 129 ? -3.758 5.989 -12.540 1.00 91.44 129 GLN A CA 1
ATOM 997 C C . GLN A 1 129 ? -3.949 4.551 -13.036 1.00 91.44 129 GLN A C 1
ATOM 999 O O . GLN A 1 129 ? -5.087 4.126 -13.232 1.00 91.44 129 GLN A O 1
ATOM 1004 N N . THR A 1 130 ? -2.861 3.806 -13.242 1.00 90.88 130 THR A N 1
ATOM 1005 C CA . THR A 1 130 ? -2.886 2.529 -13.981 1.00 90.88 130 THR A CA 1
ATOM 1006 C C . THR A 1 130 ? -2.818 1.289 -13.093 1.00 90.88 130 THR A C 1
ATOM 1008 O O . THR A 1 130 ? -3.343 0.244 -13.470 1.00 90.88 130 THR A O 1
ATOM 1011 N N . LEU A 1 131 ? -2.214 1.386 -11.906 1.00 93.00 131 LEU A N 1
ATOM 1012 C CA . LEU A 1 131 ? -1.951 0.247 -11.022 1.00 93.00 131 LEU A CA 1
ATOM 1013 C C . LEU A 1 131 ? -2.914 0.253 -9.837 1.00 93.00 131 LEU A C 1
ATOM 1015 O O . LEU A 1 131 ? -2.525 0.449 -8.686 1.00 93.00 131 LEU A O 1
ATOM 1019 N N . ARG A 1 132 ? -4.208 0.107 -10.128 1.00 93.38 132 ARG A N 1
ATOM 1020 C CA . ARG A 1 132 ? -5.281 0.222 -9.136 1.00 93.38 132 ARG A CA 1
ATOM 1021 C C . ARG A 1 132 ? -6.005 -1.097 -8.940 1.00 93.38 132 ARG A C 1
ATOM 1023 O O . ARG A 1 132 ? -6.374 -1.768 -9.898 1.00 93.38 132 ARG A O 1
ATOM 1030 N N . HIS A 1 133 ? -6.280 -1.428 -7.683 1.00 94.19 133 HIS A N 1
ATOM 1031 C CA . HIS A 1 133 ? -7.137 -2.562 -7.360 1.00 94.19 133 HIS A CA 1
ATOM 1032 C C . HIS A 1 133 ? -8.617 -2.182 -7.555 1.00 94.19 133 HIS A C 1
ATOM 1034 O O . HIS A 1 133 ? -9.059 -1.199 -6.951 1.00 94.19 133 HIS A O 1
ATOM 1040 N N . PRO A 1 134 ? -9.412 -2.953 -8.322 1.00 91.88 134 PRO A N 1
ATOM 1041 C CA . PRO A 1 134 ? -10.800 -2.599 -8.642 1.00 91.88 134 PRO A CA 1
ATOM 1042 C C . PRO A 1 134 ? -11.720 -2.555 -7.414 1.00 91.88 134 PRO A C 1
ATOM 1044 O O . PRO A 1 134 ? -12.681 -1.793 -7.390 1.00 91.88 134 PRO A O 1
ATOM 1047 N N . ALA A 1 135 ? -11.414 -3.328 -6.368 1.00 91.50 135 ALA A N 1
ATOM 1048 C CA . ALA A 1 135 ? -12.182 -3.315 -5.119 1.00 91.50 135 ALA A CA 1
ATOM 1049 C C . ALA A 1 135 ? -11.864 -2.125 -4.188 1.00 91.50 135 ALA A C 1
ATOM 1051 O O . ALA A 1 135 ? -12.488 -1.999 -3.136 1.00 91.50 135 ALA A O 1
ATOM 1052 N N . VAL A 1 136 ? -10.896 -1.265 -4.536 1.00 95.44 136 VAL A N 1
ATOM 1053 C CA . VAL A 1 136 ? -10.481 -0.130 -3.697 1.00 95.44 136 VAL A CA 1
ATOM 1054 C C . VAL A 1 136 ? -10.920 1.178 -4.343 1.00 95.44 136 VAL A C 1
ATOM 1056 O O . VAL A 1 136 ? -10.373 1.609 -5.361 1.00 95.44 136 VAL A O 1
ATOM 1059 N N . ASN A 1 137 ? -11.888 1.842 -3.712 1.00 92.25 137 ASN A N 1
ATOM 1060 C CA . ASN A 1 137 ? -12.314 3.188 -4.076 1.00 92.25 137 ASN A CA 1
ATOM 1061 C C . ASN A 1 137 ? -11.609 4.227 -3.175 1.00 92.25 137 ASN A C 1
ATOM 1063 O O . ASN A 1 137 ? -11.934 4.298 -1.992 1.00 92.25 137 ASN A O 1
ATOM 1067 N N . PRO A 1 138 ? -10.698 5.068 -3.703 1.00 88.38 138 PRO A N 1
ATOM 1068 C CA . PRO A 1 138 ? -10.012 6.115 -2.950 1.00 88.38 138 PRO A CA 1
ATOM 1069 C C . PRO A 1 138 ? -10.956 7.112 -2.284 1.00 88.38 138 PRO A C 1
ATOM 1071 O O . PRO A 1 138 ? -10.626 7.633 -1.230 1.00 88.38 138 PRO A O 1
ATOM 1074 N N . ALA A 1 139 ? -12.132 7.352 -2.870 1.00 89.50 139 ALA A N 1
ATOM 1075 C CA . ALA A 1 139 ? -13.130 8.267 -2.325 1.00 89.50 139 ALA A CA 1
ATOM 1076 C C . ALA A 1 139 ? -14.030 7.623 -1.254 1.00 89.50 139 ALA A C 1
ATOM 1078 O O . ALA A 1 139 ? -14.888 8.298 -0.698 1.00 89.50 139 ALA A O 1
ATOM 1079 N N . ALA A 1 140 ? -13.874 6.324 -0.967 1.00 89.06 140 ALA A N 1
ATOM 1080 C CA . ALA A 1 140 ? -14.681 5.644 0.049 1.00 89.06 140 ALA A CA 1
ATOM 1081 C C . ALA A 1 140 ? -14.320 6.054 1.483 1.00 89.06 140 ALA A C 1
ATOM 1083 O O . ALA A 1 140 ? -15.101 5.805 2.397 1.00 89.06 140 ALA A O 1
ATOM 1084 N N . VAL A 1 141 ? -13.142 6.647 1.684 1.00 93.81 141 VAL A N 1
ATOM 1085 C CA . VAL A 1 141 ? -12.659 7.088 2.991 1.00 93.81 141 VAL A CA 1
ATOM 1086 C C . VAL A 1 141 ? -12.174 8.520 2.859 1.00 93.81 141 VAL A C 1
ATOM 1088 O O . VAL A 1 141 ? -11.243 8.781 2.102 1.00 93.81 141 VAL A O 1
ATOM 1091 N N . ASP A 1 142 ? -12.785 9.427 3.614 1.00 93.75 142 ASP A N 1
ATOM 1092 C CA . ASP A 1 142 ? -12.347 10.815 3.723 1.00 93.75 142 ASP A CA 1
ATOM 1093 C C . ASP A 1 142 ? -11.556 11.009 5.028 1.00 93.75 142 ASP A C 1
ATOM 1095 O O . ASP A 1 142 ? -12.151 11.003 6.111 1.00 93.75 142 ASP A O 1
ATOM 1099 N N . PRO A 1 143 ? -10.222 11.197 4.965 1.00 91.06 143 PRO A N 1
ATOM 1100 C CA . PRO A 1 143 ? -9.413 11.430 6.155 1.00 91.06 143 PRO A CA 1
ATOM 1101 C C . PRO A 1 143 ? -9.816 12.675 6.954 1.00 91.06 143 PRO A C 1
ATOM 1103 O O . PRO A 1 143 ? -9.504 12.740 8.141 1.00 91.06 143 PRO A O 1
ATOM 1106 N N . ALA A 1 144 ? -10.512 13.648 6.350 1.00 93.06 144 ALA A N 1
ATOM 1107 C CA . ALA A 1 144 ? -10.997 14.832 7.061 1.00 93.06 144 ALA A CA 1
ATOM 1108 C C . ALA A 1 144 ? -12.081 14.501 8.102 1.00 93.06 144 ALA A C 1
ATOM 1110 O O . ALA A 1 144 ? -12.314 15.287 9.019 1.00 93.06 144 ALA A O 1
ATOM 1111 N N . GLN A 1 145 ? -12.721 13.333 7.991 1.00 94.12 145 GLN A N 1
ATOM 1112 C CA . GLN A 1 145 ? -13.702 12.855 8.965 1.00 94.12 145 GLN A CA 1
ATOM 1113 C C . GLN A 1 145 ? -13.061 12.213 10.200 1.00 94.12 145 GLN A C 1
ATOM 1115 O O . GLN A 1 145 ? -13.755 11.969 11.186 1.00 94.12 145 GLN A O 1
ATOM 1120 N N . PHE A 1 146 ? -11.758 11.917 10.170 1.00 97.06 146 PHE A N 1
ATOM 1121 C CA . PHE A 1 146 ? -11.088 11.290 11.302 1.00 97.06 146 PHE A CA 1
ATOM 1122 C C . PHE A 1 146 ? -10.951 12.259 12.470 1.00 97.06 146 PHE A C 1
ATOM 1124 O O . PHE A 1 146 ? -10.379 13.342 12.352 1.00 97.06 146 PHE A O 1
ATOM 1131 N N . THR A 1 147 ? -11.440 11.831 13.631 1.00 98.00 147 THR A N 1
ATOM 1132 C CA . THR A 1 147 ? -11.336 12.584 14.881 1.00 98.00 147 THR A CA 1
ATOM 1133 C C . THR A 1 147 ? -10.338 11.929 15.840 1.00 98.00 147 THR A C 1
ATOM 1135 O O . THR A 1 147 ? -10.100 10.717 15.762 1.00 98.00 147 THR A O 1
ATOM 1138 N N . PRO A 1 148 ? -9.774 12.682 16.803 1.00 98.00 148 PRO A N 1
ATOM 1139 C CA . PRO A 1 148 ? -8.962 12.099 17.870 1.00 98.00 148 PRO A CA 1
ATOM 1140 C C . PRO A 1 148 ? -9.693 10.997 18.650 1.00 98.00 148 PRO A C 1
ATOM 1142 O O . PRO A 1 148 ? -9.075 10.022 19.067 1.00 98.00 148 PRO A O 1
ATOM 1145 N N . GLN A 1 149 ? -11.013 11.120 18.811 1.00 98.19 149 GLN A N 1
ATOM 1146 C CA . GLN A 1 149 ? -11.852 10.123 19.474 1.00 98.19 149 GLN A CA 1
ATOM 1147 C C . GLN A 1 149 ? -11.918 8.819 18.669 1.00 98.19 149 GLN A C 1
ATOM 1149 O O . GLN A 1 149 ? -11.748 7.748 19.246 1.00 98.19 149 GLN A O 1
ATOM 1154 N N . MET A 1 150 ? -12.084 8.900 17.343 1.00 98.44 150 MET A N 1
ATOM 1155 C CA . MET A 1 150 ? -12.031 7.722 16.466 1.00 98.44 150 MET A CA 1
ATOM 1156 C C . MET A 1 150 ? -10.665 7.037 16.529 1.00 98.44 150 MET A C 1
ATOM 1158 O O . MET A 1 150 ? -10.601 5.816 16.628 1.00 98.44 150 MET A O 1
ATOM 1162 N N . ALA A 1 151 ? -9.571 7.804 16.520 1.00 98.38 151 ALA A N 1
ATOM 1163 C CA . ALA A 1 151 ? -8.226 7.241 16.637 1.00 98.38 151 ALA A CA 1
ATOM 1164 C C . ALA A 1 151 ? -7.988 6.578 18.008 1.00 98.38 151 ALA A C 1
ATOM 1166 O O . ALA A 1 151 ? -7.388 5.507 18.077 1.00 98.38 151 ALA A O 1
ATOM 1167 N N . ALA A 1 152 ? -8.493 7.165 19.098 1.00 98.44 152 ALA A N 1
ATOM 1168 C CA . ALA A 1 152 ? -8.422 6.562 20.429 1.00 98.44 152 ALA A CA 1
ATOM 1169 C C . ALA A 1 152 ? -9.216 5.246 20.503 1.00 98.44 152 ALA A C 1
ATOM 1171 O O . ALA A 1 152 ? -8.704 4.246 21.005 1.00 98.44 152 ALA A O 1
ATOM 1172 N N . GLN A 1 153 ? -10.425 5.218 19.935 1.00 98.56 153 GLN A N 1
ATOM 1173 C CA . GLN A 1 153 ? -11.217 3.995 19.807 1.00 98.56 153 GLN A CA 1
ATOM 1174 C C . GLN A 1 153 ? -10.494 2.950 18.945 1.00 98.56 153 GLN A C 1
ATOM 1176 O O . GLN A 1 153 ? -10.423 1.782 19.317 1.00 98.56 153 GLN A O 1
ATOM 1181 N N . GLY A 1 154 ? -9.907 3.358 17.819 1.00 98.56 154 GLY A N 1
ATOM 1182 C CA . GLY A 1 154 ? -9.119 2.485 16.951 1.00 98.56 154 GLY A CA 1
ATOM 1183 C C . GLY A 1 154 ? -7.927 1.860 17.667 1.00 98.56 154 GLY A C 1
ATOM 1184 O O . GLY A 1 154 ? -7.665 0.673 17.491 1.00 98.56 154 GLY A O 1
ATOM 1185 N N . LYS A 1 155 ? -7.253 2.620 18.537 1.00 98.38 155 LYS A N 1
ATOM 1186 C CA . LYS A 1 155 ? -6.177 2.100 19.388 1.00 98.38 155 LYS A CA 1
ATOM 1187 C C . LYS A 1 155 ? -6.682 1.023 20.352 1.00 98.38 155 LYS A C 1
ATOM 1189 O O . LYS A 1 155 ? -6.061 -0.029 20.449 1.00 98.38 155 LYS A O 1
ATOM 1194 N N . GLN A 1 156 ? -7.822 1.238 21.011 1.00 98.44 156 GLN A N 1
ATOM 1195 C CA . GLN A 1 156 ? -8.430 0.225 21.888 1.00 98.44 156 GLN A CA 1
ATOM 1196 C C . GLN A 1 156 ? -8.832 -1.035 21.112 1.00 98.44 156 GLN A C 1
ATOM 1198 O O . GLN A 1 156 ? -8.581 -2.154 21.553 1.00 98.44 156 GLN A O 1
ATOM 1203 N N . LEU A 1 157 ? -9.408 -0.874 19.919 1.00 98.38 157 LEU A N 1
ATOM 1204 C CA . LEU A 1 157 ? -9.725 -1.997 19.036 1.00 98.38 157 LEU A CA 1
ATOM 1205 C C . LEU A 1 157 ? -8.468 -2.786 18.648 1.00 98.38 157 LEU A C 1
ATOM 1207 O O . LEU A 1 157 ? -8.493 -4.018 18.683 1.00 98.38 157 LEU A O 1
ATOM 1211 N N . TYR A 1 158 ? -7.388 -2.079 18.306 1.00 98.00 158 TYR A N 1
ATOM 1212 C CA . TYR A 1 158 ? -6.095 -2.659 17.955 1.00 98.00 158 TYR A CA 1
ATOM 1213 C C . TYR A 1 158 ? -5.503 -3.452 19.127 1.00 98.00 158 TYR A C 1
ATOM 1215 O O . TYR A 1 158 ? -5.152 -4.613 18.943 1.00 98.00 158 TYR A O 1
ATOM 1223 N N . GLU A 1 159 ? -5.430 -2.857 20.321 1.00 96.56 159 GLU A N 1
ATOM 1224 C CA . GLU A 1 159 ? -4.720 -3.424 21.476 1.00 96.56 159 GLU A CA 1
ATOM 1225 C C . GLU A 1 159 ? -5.539 -4.459 22.259 1.00 96.56 159 GLU A C 1
ATOM 1227 O O . GLU A 1 159 ? -4.995 -5.461 22.725 1.00 96.56 159 GLU A O 1
ATOM 1232 N N . GLU A 1 160 ? -6.842 -4.235 22.416 1.00 96.44 160 GLU A N 1
ATOM 1233 C CA . GLU A 1 160 ? -7.662 -4.973 23.380 1.00 96.44 160 GLU A CA 1
ATOM 1234 C C . GLU A 1 160 ? -8.582 -5.979 22.690 1.00 96.44 160 GLU A C 1
ATOM 1236 O O . GLU A 1 160 ? -8.562 -7.165 23.018 1.00 96.44 160 GLU A O 1
ATOM 1241 N N . LYS A 1 161 ? -9.377 -5.528 21.709 1.00 96.44 161 LYS A N 1
ATOM 1242 C CA . LYS A 1 161 ? -10.419 -6.369 21.095 1.00 96.44 161 LYS A CA 1
ATOM 1243 C C . LYS A 1 161 ? -9.858 -7.359 20.079 1.00 96.44 161 LYS A C 1
ATOM 1245 O O . LYS A 1 161 ? -10.206 -8.538 20.110 1.00 96.44 161 LYS A O 1
ATOM 1250 N N . TYR A 1 162 ? -9.043 -6.870 19.148 1.00 96.56 162 TYR A N 1
ATOM 1251 C CA . TYR A 1 162 ? -8.528 -7.675 18.038 1.00 96.56 162 TYR A CA 1
ATOM 1252 C C . TYR A 1 162 ? -7.093 -8.145 18.250 1.00 96.56 162 TYR A C 1
ATOM 1254 O O . TYR A 1 162 ? -6.648 -9.046 17.535 1.00 96.56 162 TYR A O 1
ATOM 1262 N N . GLN A 1 163 ? -6.408 -7.570 19.244 1.00 95.75 163 GLN A N 1
ATOM 1263 C CA . GLN A 1 163 ? -5.036 -7.897 19.624 1.00 95.75 163 GLN A CA 1
ATOM 1264 C C . GLN A 1 163 ? -4.086 -7.896 18.418 1.00 95.75 163 GLN A C 1
ATOM 1266 O O . GLN A 1 163 ? -3.250 -8.784 18.264 1.00 95.75 163 GLN A O 1
ATOM 1271 N N . CYS A 1 164 ? -4.221 -6.908 17.531 1.00 96.81 164 CYS A N 1
ATOM 1272 C CA . CYS A 1 164 ? -3.452 -6.796 16.291 1.00 96.81 164 CYS A CA 1
ATOM 1273 C C . CYS A 1 164 ? -1.934 -6.781 16.550 1.00 96.81 164 CYS A C 1
ATOM 1275 O O . CYS A 1 164 ? -1.152 -7.287 15.739 1.00 96.81 164 CYS A O 1
ATOM 1277 N N . GLN A 1 165 ? -1.518 -6.286 17.721 1.00 95.50 165 GLN A N 1
ATOM 1278 C CA . GLN A 1 165 ? -0.135 -6.302 18.191 1.00 95.50 165 GLN A CA 1
ATOM 1279 C C . GLN A 1 165 ? 0.441 -7.704 18.403 1.00 95.50 165 GLN A C 1
ATOM 1281 O O . GLN A 1 165 ? 1.655 -7.841 18.502 1.00 95.50 165 GLN A O 1
ATOM 1286 N N . SER A 1 166 ? -0.379 -8.760 18.483 1.00 94.88 166 SER A N 1
ATOM 1287 C CA . SER A 1 166 ? 0.138 -10.132 18.571 1.00 94.88 166 SER A CA 1
ATOM 1288 C C . SER A 1 166 ? 0.923 -10.521 17.317 1.00 94.88 166 SER A C 1
ATOM 1290 O O . SER A 1 166 ? 1.815 -11.363 17.380 1.00 94.88 166 SER A O 1
ATOM 1292 N N . CYS A 1 167 ? 0.584 -9.911 16.176 1.00 95.75 167 CYS A N 1
ATOM 1293 C CA . CYS A 1 167 ? 1.212 -10.171 14.887 1.00 95.75 167 CYS A CA 1
ATOM 1294 C C . CYS A 1 167 ? 2.006 -8.974 14.366 1.00 95.75 167 CYS A C 1
ATOM 1296 O O . CYS A 1 167 ? 3.049 -9.203 13.763 1.00 95.75 167 CYS A O 1
ATOM 1298 N N . HIS A 1 168 ? 1.533 -7.744 14.582 1.00 95.56 168 HIS A N 1
ATOM 1299 C CA . HIS A 1 168 ? 2.166 -6.521 14.090 1.00 95.56 168 HIS A CA 1
ATOM 1300 C C . HIS A 1 168 ? 2.964 -5.810 15.177 1.00 95.56 168 HIS A C 1
ATOM 1302 O O . HIS A 1 168 ? 2.525 -5.719 16.325 1.00 95.56 168 HIS A O 1
ATOM 1308 N N . SER A 1 169 ? 4.103 -5.242 14.798 1.00 93.62 169 SER A N 1
ATOM 1309 C CA . SER A 1 169 ? 4.896 -4.390 15.673 1.00 93.62 169 SER A CA 1
ATOM 1310 C C . SER A 1 169 ? 4.592 -2.909 15.454 1.00 93.62 169 SER A C 1
ATOM 1312 O O . SER A 1 169 ? 4.316 -2.468 14.336 1.00 93.62 169 SER A O 1
ATOM 1314 N N . ILE A 1 170 ? 4.640 -2.152 16.551 1.00 93.00 170 ILE A N 1
ATOM 1315 C CA . ILE A 1 170 ? 4.673 -0.688 16.581 1.00 93.00 170 ILE A CA 1
ATOM 1316 C C . ILE A 1 170 ? 5.773 -0.289 17.572 1.00 93.00 170 ILE A C 1
ATOM 1318 O O . ILE A 1 170 ? 5.751 -0.652 18.751 1.00 93.00 170 ILE A O 1
ATOM 1322 N N . GLY A 1 171 ? 6.758 0.459 17.092 1.00 87.69 171 GLY A N 1
ATOM 1323 C CA . GLY A 1 171 ? 7.971 0.788 17.822 1.00 87.69 171 GLY A CA 1
ATOM 1324 C C . GLY A 1 171 ? 8.762 -0.476 18.147 1.00 87.69 171 GLY A C 1
ATOM 1325 O O . GLY A 1 171 ? 9.068 -1.281 17.273 1.00 87.69 171 GLY A O 1
ATOM 1326 N N . SER A 1 172 ? 9.099 -0.650 19.421 1.00 83.88 172 SER A N 1
ATOM 1327 C CA . SER A 1 172 ? 9.825 -1.821 19.922 1.00 83.88 172 SER A CA 1
ATOM 1328 C C . SER A 1 172 ? 8.916 -2.953 20.421 1.00 83.88 172 SER A C 1
ATOM 1330 O O . SER A 1 172 ? 9.428 -3.949 20.932 1.00 83.88 172 SER A O 1
ATOM 1332 N N . GLY A 1 173 ? 7.588 -2.814 20.315 1.00 86.62 173 GLY A N 1
ATOM 1333 C CA . GLY A 1 173 ? 6.620 -3.764 20.866 1.00 86.62 173 GLY A CA 1
ATOM 1334 C C . GLY A 1 173 ? 5.738 -4.422 19.806 1.00 86.62 173 GLY A C 1
ATOM 1335 O O . GLY A 1 173 ? 5.420 -3.810 18.791 1.00 86.62 173 GLY A O 1
ATOM 1336 N N . GLY A 1 174 ? 5.307 -5.658 20.073 1.00 91.56 174 GLY A N 1
ATOM 1337 C CA . GLY A 1 174 ? 4.387 -6.428 19.230 1.00 91.56 174 GLY A CA 1
ATOM 1338 C C . GLY A 1 174 ? 5.032 -7.628 18.529 1.00 91.56 174 GLY A C 1
ATOM 1339 O O . GLY A 1 174 ? 6.146 -8.038 18.858 1.00 91.56 174 GLY A O 1
ATOM 1340 N N . GLY A 1 175 ? 4.291 -8.225 17.597 1.00 90.75 175 GLY A N 1
ATOM 1341 C CA . GLY A 1 175 ? 4.708 -9.390 16.818 1.00 90.75 175 GLY A CA 1
ATOM 1342 C C . GLY A 1 175 ? 5.471 -9.035 15.539 1.00 90.75 175 GLY A C 1
ATOM 1343 O O . GLY A 1 175 ? 5.471 -7.894 15.093 1.00 90.75 175 GLY A O 1
ATOM 1344 N N . TYR A 1 176 ? 6.096 -10.045 14.927 1.00 88.81 176 TYR A N 1
ATOM 1345 C CA . TYR A 1 176 ? 6.852 -9.916 13.667 1.00 88.81 176 TYR A CA 1
ATOM 1346 C C . TYR A 1 176 ? 6.282 -10.776 12.529 1.00 88.81 176 TYR A C 1
ATOM 1348 O O . TYR A 1 176 ? 6.927 -10.956 11.497 1.00 88.81 176 TYR A O 1
ATOM 1356 N N . VAL A 1 177 ? 5.092 -11.353 12.732 1.00 91.31 177 VAL A N 1
ATOM 1357 C CA . VAL A 1 177 ? 4.389 -12.137 11.702 1.00 91.31 177 VAL A CA 1
ATOM 1358 C C . VAL A 1 177 ? 3.807 -11.196 10.648 1.00 91.31 177 VAL A C 1
ATOM 1360 O O . VAL A 1 177 ? 3.949 -11.428 9.449 1.00 91.31 177 VAL A O 1
ATOM 1363 N N . GLY A 1 178 ? 3.159 -10.126 11.107 1.00 90.62 178 GLY A N 1
ATOM 1364 C CA . GLY A 1 178 ? 2.724 -9.013 10.282 1.00 90.62 178 GLY A CA 1
ATOM 1365 C C . GLY A 1 178 ? 3.847 -7.986 10.101 1.00 90.62 178 GLY A C 1
ATOM 1366 O O . GLY A 1 178 ? 4.799 -7.951 10.883 1.00 90.62 178 GLY A O 1
ATOM 1367 N N . PRO A 1 179 ? 3.766 -7.135 9.065 1.00 89.12 179 PRO A N 1
ATOM 1368 C CA . PRO A 1 179 ? 4.687 -6.019 8.910 1.00 89.12 179 PRO A CA 1
ATOM 1369 C C . PRO A 1 179 ? 4.580 -5.016 10.063 1.00 89.12 179 PRO A C 1
ATOM 1371 O O . PRO A 1 179 ? 3.513 -4.825 10.642 1.00 89.12 179 PRO A O 1
ATOM 1374 N N . GLU A 1 180 ? 5.695 -4.340 10.319 1.00 91.31 180 GLU A N 1
ATOM 1375 C CA . GLU A 1 180 ? 5.805 -3.175 11.202 1.00 91.31 180 GLU A CA 1
ATOM 1376 C C . GLU A 1 180 ? 4.879 -2.038 10.712 1.00 91.31 180 GLU A C 1
ATOM 1378 O O . GLU A 1 180 ? 4.770 -1.818 9.500 1.00 91.31 180 GLU A O 1
ATOM 1383 N N . LEU A 1 181 ? 4.189 -1.354 11.637 1.00 94.50 181 LEU A N 1
ATOM 1384 C CA . LEU A 1 181 ? 3.142 -0.365 11.332 1.00 94.50 181 LEU A CA 1
ATOM 1385 C C . LEU A 1 181 ? 3.427 1.065 11.831 1.00 94.50 181 LEU A C 1
ATOM 1387 O O . LEU A 1 181 ? 2.602 1.948 11.600 1.00 94.50 181 LEU A O 1
ATOM 1391 N N . SER A 1 182 ? 4.561 1.348 12.478 1.00 92.81 182 SER A N 1
ATOM 1392 C CA . SER A 1 182 ? 4.852 2.651 13.114 1.00 92.81 182 SER A CA 1
ATOM 1393 C C . SER A 1 182 ? 4.765 3.853 12.187 1.00 92.81 182 SER A C 1
ATOM 1395 O O . SER A 1 182 ? 4.554 4.972 12.652 1.00 92.81 182 SER A O 1
ATOM 1397 N N . ASN A 1 183 ? 4.991 3.644 10.894 1.00 92.06 183 ASN A N 1
ATOM 1398 C CA . ASN A 1 183 ? 4.971 4.692 9.882 1.00 92.06 183 ASN A CA 1
ATOM 1399 C C . ASN A 1 183 ? 3.922 4.441 8.791 1.00 92.06 183 ASN A C 1
ATOM 1401 O O . ASN A 1 183 ? 3.990 5.053 7.725 1.00 92.06 183 ASN A O 1
ATOM 1405 N N . VAL A 1 184 ? 2.962 3.537 9.015 1.00 94.69 184 VAL A N 1
ATOM 1406 C CA . VAL A 1 184 ? 2.000 3.133 7.980 1.00 94.69 184 VAL A CA 1
ATOM 1407 C C . VAL A 1 184 ? 1.210 4.324 7.425 1.00 94.69 184 VAL A C 1
ATOM 1409 O O . VAL A 1 184 ? 0.977 4.410 6.218 1.00 94.69 184 VAL A O 1
ATOM 1412 N N . GLY A 1 185 ? 0.900 5.306 8.275 1.00 95.38 185 GLY A N 1
ATOM 1413 C CA . GLY A 1 185 ? 0.203 6.531 7.898 1.00 95.38 185 GLY A CA 1
ATOM 1414 C C . GLY A 1 185 ? 1.024 7.491 7.028 1.00 95.38 185 GLY A C 1
ATOM 1415 O O . GLY A 1 185 ? 0.440 8.415 6.452 1.00 95.38 185 GLY A O 1
ATOM 1416 N N . ASN A 1 186 ? 2.348 7.307 6.911 1.00 92.25 186 ASN A N 1
ATOM 1417 C CA . ASN A 1 186 ? 3.193 8.081 5.994 1.00 92.25 186 ASN A CA 1
ATOM 1418 C C . ASN A 1 186 ? 3.013 7.648 4.538 1.00 92.25 186 ASN A C 1
ATOM 1420 O O . ASN A 1 186 ? 3.091 8.492 3.652 1.00 92.25 186 ASN A O 1
ATOM 1424 N N . TRP A 1 187 ? 2.799 6.353 4.291 1.00 92.25 187 TRP A N 1
ATOM 1425 C CA . TRP A 1 187 ? 2.931 5.800 2.946 1.00 92.25 187 TRP A CA 1
ATOM 1426 C C . TRP A 1 187 ? 1.683 5.100 2.426 1.00 92.25 187 TRP A C 1
ATOM 1428 O O . TRP A 1 187 ? 1.449 5.165 1.226 1.00 92.25 187 TRP A O 1
ATOM 1438 N N . MET A 1 188 ? 0.840 4.497 3.270 1.00 95.50 188 MET A N 1
ATOM 1439 C CA . MET A 1 188 ? -0.405 3.867 2.812 1.00 95.50 188 MET A CA 1
ATOM 1440 C C . MET A 1 188 ? -1.562 4.864 2.726 1.00 95.50 188 MET A C 1
ATOM 1442 O O . MET A 1 188 ? -1.643 5.812 3.508 1.00 95.50 188 MET A O 1
ATOM 1446 N N . THR A 1 189 ? -2.486 4.652 1.790 1.00 97.25 189 THR A N 1
ATOM 1447 C CA . THR A 1 189 ? -3.737 5.419 1.724 1.00 97.25 189 THR A CA 1
ATOM 1448 C C . THR A 1 189 ? -4.754 4.899 2.745 1.00 97.25 189 THR A C 1
ATOM 1450 O O . THR A 1 189 ? -4.831 3.700 3.020 1.00 97.25 189 THR A O 1
ATOM 1453 N N . ALA A 1 190 ? -5.598 5.791 3.273 1.00 97.50 190 ALA A N 1
ATOM 1454 C CA . ALA A 1 190 ? -6.670 5.403 4.192 1.00 97.50 190 ALA A CA 1
ATOM 1455 C C . ALA A 1 190 ? -7.675 4.435 3.535 1.00 97.50 190 ALA A C 1
ATOM 1457 O O . ALA A 1 190 ? -8.125 3.479 4.162 1.00 97.50 190 ALA A O 1
ATOM 1458 N N . ALA A 1 191 ? -7.979 4.640 2.249 1.00 97.56 191 ALA A N 1
ATOM 1459 C CA . ALA A 1 191 ? -8.859 3.760 1.484 1.00 97.56 191 ALA A CA 1
ATOM 1460 C C . ALA A 1 191 ? -8.292 2.340 1.337 1.00 97.56 191 ALA A C 1
ATOM 1462 O O . ALA A 1 191 ? -9.047 1.372 1.418 1.00 97.56 191 ALA A O 1
ATOM 1463 N N . TRP A 1 192 ? -6.974 2.203 1.156 1.00 97.75 192 TRP A N 1
ATOM 1464 C CA . TRP A 1 192 ? -6.330 0.893 1.132 1.00 97.75 192 TRP A CA 1
ATOM 1465 C C . TRP A 1 192 ? -6.422 0.195 2.484 1.00 97.75 192 TRP A C 1
ATOM 1467 O O . TRP A 1 192 ? -6.817 -0.964 2.533 1.00 97.75 192 TRP A O 1
ATOM 1477 N N . ILE A 1 193 ? -6.103 0.899 3.575 1.00 97.62 193 ILE A N 1
ATOM 1478 C CA . ILE A 1 193 ? -6.183 0.347 4.935 1.00 97.62 193 ILE A CA 1
ATOM 1479 C C . ILE A 1 193 ? -7.607 -0.141 5.230 1.00 97.62 193 ILE A C 1
ATOM 1481 O O . ILE A 1 193 ? -7.790 -1.285 5.637 1.00 97.62 193 ILE A O 1
ATOM 1485 N N . ALA A 1 194 ? -8.624 0.677 4.954 1.00 97.81 194 ALA A N 1
ATOM 1486 C CA . ALA A 1 194 ? -10.015 0.299 5.189 1.00 97.81 194 ALA A CA 1
ATOM 1487 C C . ALA A 1 194 ? -10.453 -0.910 4.344 1.00 97.81 194 ALA A C 1
ATOM 1489 O O . ALA A 1 194 ? -11.137 -1.806 4.841 1.00 97.81 194 ALA A O 1
ATOM 1490 N N . ALA A 1 195 ? -10.047 -0.964 3.071 1.00 97.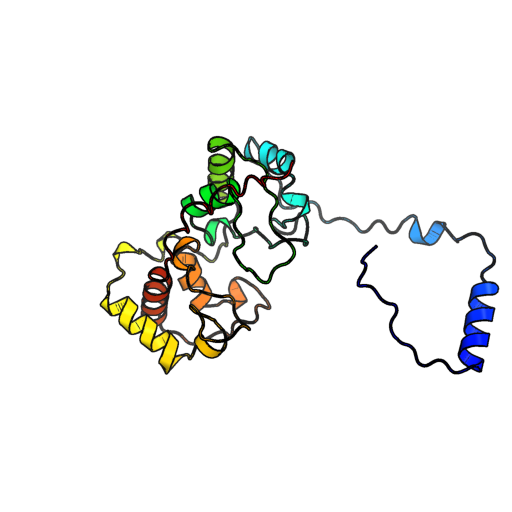06 195 ALA A N 1
ATOM 1491 C CA . ALA A 1 195 ? -10.344 -2.099 2.201 1.00 97.06 195 ALA A CA 1
ATOM 1492 C C . ALA A 1 195 ? -9.624 -3.380 2.654 1.00 97.06 195 ALA A C 1
ATOM 1494 O O . ALA A 1 195 ? -10.215 -4.458 2.621 1.00 97.06 195 ALA A O 1
ATOM 1495 N N . TRP A 1 196 ? -8.380 -3.252 3.117 1.00 96.69 196 TRP A N 1
ATOM 1496 C CA . TRP A 1 196 ? -7.589 -4.355 3.651 1.00 96.69 196 TRP A CA 1
ATOM 1497 C C . TRP A 1 196 ? -8.201 -4.922 4.929 1.00 96.69 196 TRP A C 1
ATOM 1499 O O . TRP A 1 196 ? -8.381 -6.127 5.028 1.00 96.69 196 TRP A O 1
ATOM 1509 N N . LEU A 1 197 ? -8.613 -4.061 5.863 1.00 96.88 197 LEU A N 1
ATOM 1510 C CA . LEU A 1 197 ? -9.312 -4.471 7.085 1.00 96.88 197 LEU A CA 1
ATOM 1511 C C . LEU A 1 197 ? -10.651 -5.166 6.789 1.00 96.88 197 LEU A C 1
ATOM 1513 O O . LEU A 1 197 ? -11.061 -6.057 7.531 1.00 96.88 197 LEU A O 1
ATOM 1517 N N . LYS A 1 198 ? -11.330 -4.779 5.702 1.00 95.69 198 LYS A N 1
ATOM 1518 C CA . LYS A 1 198 ? -12.601 -5.383 5.286 1.00 95.69 198 LYS A CA 1
ATOM 1519 C C . LYS A 1 198 ? -12.431 -6.814 4.773 1.00 95.69 198 LYS A C 1
ATOM 1521 O O . LYS A 1 198 ? -13.177 -7.696 5.191 1.00 95.69 198 LYS A O 1
ATOM 1526 N N . ASP A 1 199 ? -11.507 -7.040 3.841 1.00 94.81 199 ASP A N 1
ATOM 1527 C CA . ASP A 1 199 ? -11.181 -8.382 3.347 1.00 94.81 199 ASP A CA 1
ATOM 1528 C C . ASP A 1 199 ? -9.757 -8.418 2.754 1.00 94.81 199 ASP A C 1
ATOM 1530 O O . ASP A 1 199 ? -9.576 -8.140 1.561 1.00 94.81 199 ASP A O 1
ATOM 1534 N N . PRO A 1 200 ? -8.735 -8.802 3.543 1.00 95.06 200 PRO A N 1
ATOM 1535 C CA . PRO A 1 200 ? -7.364 -8.868 3.045 1.00 95.06 200 PRO A CA 1
ATOM 1536 C C . PRO A 1 200 ? -7.194 -9.965 1.985 1.00 95.06 200 PRO A C 1
ATOM 1538 O O . PRO A 1 200 ? -6.373 -9.822 1.084 1.00 95.06 200 PRO A O 1
ATOM 1541 N N . GLN A 1 201 ? -8.001 -11.032 2.029 1.00 92.94 201 GLN A N 1
ATOM 1542 C CA . GLN A 1 201 ? -7.920 -12.144 1.075 1.00 92.94 201 GLN A CA 1
ATOM 1543 C C . GLN A 1 201 ? -8.506 -11.777 -0.290 1.00 92.94 201 GLN A C 1
ATOM 1545 O O . GLN A 1 201 ? -8.116 -12.362 -1.298 1.00 92.94 201 GLN A O 1
ATOM 1550 N N . ALA A 1 202 ? -9.431 -10.814 -0.333 1.00 92.69 202 ALA A N 1
ATOM 1551 C CA . ALA A 1 202 ? -9.940 -10.262 -1.585 1.00 92.69 202 ALA A CA 1
ATOM 1552 C C . ALA A 1 202 ? -8.919 -9.354 -2.288 1.00 92.69 202 ALA A C 1
ATOM 1554 O O . ALA A 1 202 ? -8.958 -9.253 -3.512 1.00 92.69 202 ALA A O 1
ATOM 1555 N N . LEU A 1 203 ? -8.027 -8.696 -1.536 1.00 92.88 203 LEU A N 1
ATOM 1556 C CA . LEU A 1 203 ? -6.967 -7.846 -2.095 1.00 92.88 203 LEU A CA 1
ATOM 1557 C C . LEU A 1 203 ? -5.689 -8.631 -2.413 1.00 92.88 203 LEU A C 1
ATOM 1559 O O . LEU A 1 203 ? -5.047 -8.390 -3.434 1.00 92.88 203 LEU A O 1
ATOM 1563 N N . LEU A 1 204 ? -5.31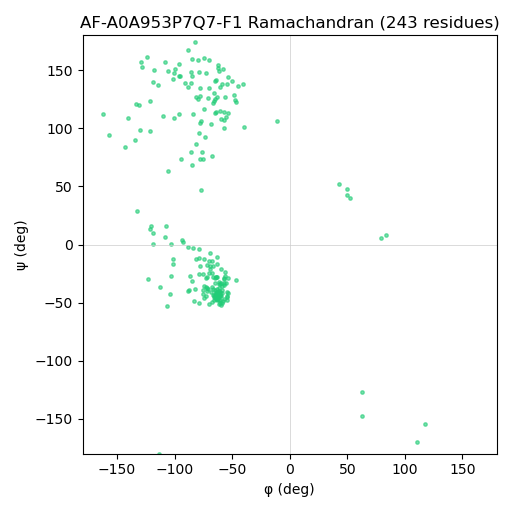5 -9.562 -1.534 1.00 90.75 204 LEU A N 1
ATOM 1564 C CA . LEU A 1 204 ? -4.156 -10.432 -1.686 1.00 90.75 204 LEU A CA 1
ATOM 1565 C C . LEU A 1 204 ? -4.547 -11.879 -1.344 1.00 90.75 204 LEU A C 1
ATOM 1567 O O . LEU A 1 204 ? -4.433 -12.295 -0.185 1.00 90.75 204 LEU A O 1
ATOM 1571 N N . PRO A 1 205 ? -4.996 -12.664 -2.340 1.00 89.69 205 PRO A N 1
ATOM 1572 C CA . PRO A 1 205 ? -5.312 -14.072 -2.140 1.00 89.69 205 PRO A CA 1
ATOM 1573 C C . PRO A 1 205 ? -4.117 -14.842 -1.568 1.00 89.69 205 PRO A C 1
ATOM 1575 O O . PRO A 1 205 ? -3.020 -14.800 -2.124 1.00 89.69 205 PRO A O 1
ATOM 1578 N N . GLY A 1 206 ? -4.327 -15.549 -0.455 1.00 87.94 206 GLY A N 1
ATOM 1579 C CA . GLY A 1 206 ? -3.266 -16.296 0.229 1.00 87.94 206 GLY A CA 1
ATOM 1580 C C . GLY A 1 206 ? -2.416 -15.455 1.188 1.00 87.94 206 GLY A C 1
ATOM 1581 O O . GLY A 1 206 ? -1.422 -15.957 1.710 1.00 87.94 206 GLY A O 1
ATOM 1582 N N . GLY A 1 207 ? -2.793 -14.197 1.446 1.00 88.19 207 GLY A N 1
ATOM 1583 C CA . GLY A 1 207 ? -2.198 -13.393 2.512 1.00 88.19 207 GLY A CA 1
ATOM 1584 C C . GLY A 1 207 ? -2.346 -14.062 3.884 1.00 88.19 207 GLY A C 1
ATOM 1585 O O . GLY A 1 207 ? -3.298 -14.796 4.135 1.00 88.19 207 GLY A O 1
ATOM 1586 N N . ILE A 1 208 ? -1.408 -13.810 4.796 1.00 91.00 208 ILE A N 1
ATOM 1587 C CA . ILE A 1 208 ? -1.423 -14.428 6.137 1.00 91.00 208 ILE A CA 1
ATOM 1588 C C . ILE A 1 208 ? -2.429 -13.730 7.066 1.00 91.00 208 ILE A C 1
ATOM 1590 O O . ILE A 1 208 ? -2.933 -14.342 8.007 1.00 91.00 208 ILE A O 1
ATOM 1594 N N . GLU A 1 209 ? -2.736 -12.454 6.814 1.00 94.06 209 GLU A N 1
ATOM 1595 C CA . GLU A 1 209 ? -3.628 -11.688 7.679 1.00 94.06 209 GLU A CA 1
ATOM 1596 C C . GLU A 1 209 ? -5.059 -12.257 7.643 1.00 94.06 209 GLU A C 1
ATOM 1598 O O . GLU A 1 209 ? -5.650 -12.404 6.562 1.00 94.06 209 GLU A O 1
ATOM 1603 N N . PRO A 1 210 ? -5.623 -12.630 8.807 1.00 91.06 210 PRO A N 1
ATOM 1604 C CA . PRO A 1 210 ? -6.915 -13.288 8.861 1.00 91.06 210 PRO A CA 1
ATOM 1605 C C . PRO A 1 210 ? -8.046 -12.308 8.557 1.00 91.06 210 PRO A C 1
ATOM 1607 O O . PRO A 1 210 ? -8.023 -11.150 8.971 1.00 91.06 210 PRO A O 1
ATOM 1610 N N . ARG A 1 211 ? -9.111 -12.810 7.927 1.00 91.69 211 ARG A N 1
ATOM 1611 C CA . ARG A 1 211 ? -10.379 -12.078 7.854 1.00 91.69 211 ARG A CA 1
ATOM 1612 C C . ARG A 1 211 ? -10.981 -11.962 9.251 1.00 91.69 211 ARG A C 1
ATOM 1614 O O . ARG A 1 211 ? -11.244 -12.975 9.902 1.00 91.69 211 ARG A O 1
ATOM 1621 N N . ARG A 1 212 ? -11.207 -10.731 9.704 1.00 90.81 212 ARG A N 1
ATOM 1622 C CA . ARG A 1 212 ? -11.923 -10.426 10.947 1.00 90.81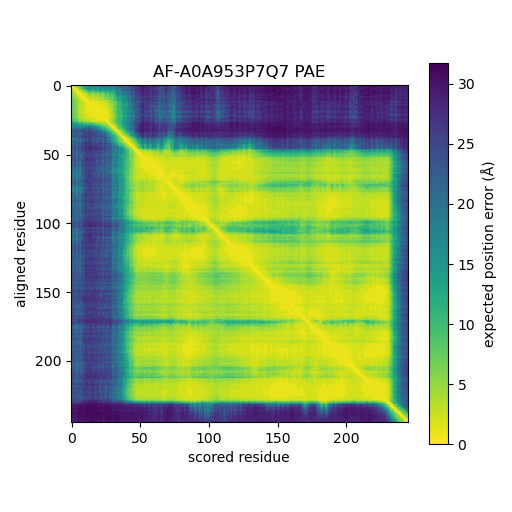 212 ARG A CA 1
ATOM 1623 C C . ARG A 1 212 ? -13.314 -9.896 10.617 1.00 90.81 212 ARG A C 1
ATOM 1625 O O . ARG A 1 212 ? -13.512 -9.239 9.601 1.00 90.81 212 ARG A O 1
ATOM 1632 N N . THR A 1 213 ? -14.273 -10.158 11.496 1.00 92.75 213 THR A N 1
ATOM 1633 C CA . THR A 1 213 ? -15.629 -9.610 11.375 1.00 92.75 213 THR A CA 1
ATOM 1634 C C . THR A 1 213 ? -15.667 -8.220 12.010 1.00 92.75 213 THR A C 1
ATOM 1636 O O . THR A 1 213 ? -16.066 -8.084 13.163 1.00 92.75 213 THR A O 1
ATOM 1639 N N . LEU A 1 214 ? -15.194 -7.210 11.276 1.00 96.50 214 LEU A N 1
ATOM 1640 C CA . LEU A 1 214 ? -15.191 -5.806 11.705 1.00 96.50 214 LEU A CA 1
ATOM 1641 C C . LEU A 1 214 ? -16.475 -5.097 11.256 1.00 96.50 214 LEU A C 1
ATOM 1643 O O . LEU A 1 214 ? -16.920 -5.283 10.120 1.00 96.50 214 LEU A O 1
ATOM 1647 N N . SER A 1 215 ? -17.051 -4.252 12.113 1.00 97.50 215 SER A N 1
ATOM 1648 C CA . SER A 1 215 ? -18.124 -3.344 11.685 1.00 97.50 215 SER A CA 1
ATOM 1649 C C . SER A 1 215 ? -17.567 -2.174 10.851 1.00 97.50 215 SER A C 1
ATOM 1651 O O . SER A 1 215 ? -16.373 -1.871 10.939 1.00 97.50 215 SER A O 1
ATOM 1653 N N . PRO A 1 216 ? -18.398 -1.473 10.054 1.00 96.62 216 PRO A N 1
ATOM 1654 C CA . PRO A 1 216 ? 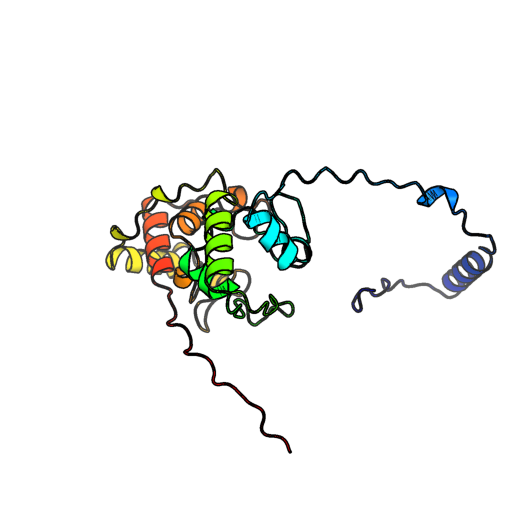-17.959 -0.279 9.327 1.00 96.62 216 PRO A CA 1
ATOM 1655 C C . PRO A 1 216 ? -17.313 0.785 10.231 1.00 96.62 216 PRO A C 1
ATOM 1657 O O . PRO A 1 216 ? -16.259 1.317 9.886 1.00 96.62 216 PRO A O 1
ATOM 1660 N N . ASP A 1 217 ? -17.886 1.024 11.413 1.00 97.25 217 ASP A N 1
ATOM 1661 C CA . ASP A 1 217 ? -17.372 2.002 12.380 1.00 97.25 217 ASP A CA 1
ATOM 1662 C C . ASP A 1 217 ? -16.025 1.564 12.970 1.00 97.25 217 ASP A C 1
ATOM 1664 O O . ASP A 1 217 ? -15.128 2.380 13.175 1.00 97.25 217 ASP A O 1
ATOM 1668 N N . GLU A 1 218 ? -15.840 0.262 13.205 1.00 98.31 218 GLU A N 1
ATOM 1669 C CA . GLU A 1 218 ? -14.566 -0.281 13.682 1.00 98.31 218 GLU A CA 1
ATOM 1670 C C . GLU A 1 218 ? -13.471 -0.174 12.627 1.00 98.31 218 GLU A C 1
ATOM 1672 O O . GLU A 1 218 ? -12.342 0.185 12.959 1.00 98.31 218 GLU A O 1
ATOM 1677 N N . ILE A 1 219 ? -13.799 -0.438 11.358 1.00 98.06 219 ILE A N 1
ATOM 1678 C CA . ILE A 1 219 ? -12.877 -0.227 10.236 1.00 98.06 219 ILE A CA 1
ATOM 1679 C C . ILE A 1 219 ? -12.483 1.249 10.168 1.00 98.06 219 ILE A C 1
ATOM 1681 O O . ILE A 1 219 ? -11.299 1.552 10.015 1.00 98.06 219 ILE A O 1
ATOM 1685 N N . GLN A 1 220 ? -13.440 2.169 10.311 1.00 98.00 220 GLN A N 1
ATOM 1686 C CA . GLN A 1 220 ? -13.161 3.603 10.296 1.00 98.00 220 GLN A CA 1
ATOM 1687 C C . GLN A 1 220 ? -12.266 4.019 11.469 1.00 98.00 220 GLN A C 1
ATOM 1689 O O . GLN A 1 220 ? -11.276 4.714 11.253 1.00 98.00 220 GLN A O 1
ATOM 1694 N N . ALA A 1 221 ? -12.558 3.556 12.687 1.00 98.62 221 ALA A N 1
ATOM 1695 C CA . ALA A 1 221 ? -11.767 3.850 13.879 1.00 98.62 221 ALA A CA 1
ATOM 1696 C C . ALA A 1 221 ? -10.339 3.280 13.785 1.00 98.62 221 ALA A C 1
ATOM 1698 O O . ALA A 1 221 ? -9.368 3.999 14.022 1.00 98.62 221 ALA A O 1
ATOM 1699 N N . LEU A 1 222 ? -10.188 2.015 13.373 1.00 98.56 222 LEU A N 1
ATOM 1700 C CA . LEU A 1 222 ? -8.881 1.387 13.136 1.00 98.56 222 LEU A CA 1
ATOM 1701 C C . LEU A 1 222 ? -8.097 2.121 12.045 1.00 98.56 222 LEU A C 1
ATOM 1703 O O . LEU A 1 222 ? -6.914 2.399 12.221 1.00 98.56 222 LEU A O 1
ATOM 1707 N N . THR A 1 223 ? -8.754 2.489 10.944 1.00 98.50 223 THR A N 1
ATOM 1708 C CA . THR A 1 223 ? -8.121 3.264 9.869 1.00 98.50 223 THR A CA 1
ATOM 1709 C C . THR A 1 223 ? -7.673 4.631 10.379 1.00 98.50 223 THR A C 1
ATOM 1711 O O . THR A 1 223 ? -6.535 5.022 10.131 1.00 98.50 223 THR A O 1
ATOM 1714 N N . ALA A 1 224 ? -8.516 5.335 11.141 1.00 98.56 224 ALA A N 1
ATOM 1715 C CA . ALA A 1 224 ? -8.167 6.610 11.758 1.00 98.56 224 ALA A CA 1
ATOM 1716 C C . ALA A 1 224 ? -6.924 6.472 12.648 1.00 98.56 224 ALA A C 1
ATOM 1718 O O . ALA A 1 224 ? -5.985 7.251 12.501 1.00 98.56 224 ALA A O 1
ATOM 1719 N N . TYR A 1 225 ? -6.874 5.444 13.505 1.00 98.50 225 TYR A N 1
ATOM 1720 C CA . TYR A 1 225 ? -5.717 5.151 14.353 1.00 98.50 225 TYR A CA 1
ATOM 1721 C C . TYR A 1 225 ? -4.444 4.888 13.541 1.00 98.50 225 TYR A C 1
ATOM 1723 O 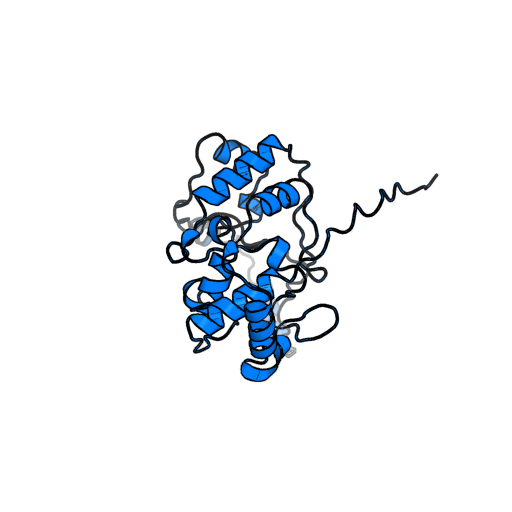O . TYR A 1 225 ? -3.431 5.551 13.766 1.00 98.50 225 TYR A O 1
ATOM 1731 N N . LEU A 1 226 ? -4.491 3.988 12.557 1.00 97.94 226 LEU A N 1
ATOM 1732 C CA . LEU A 1 226 ? -3.332 3.658 11.722 1.00 97.94 226 LEU A CA 1
ATOM 1733 C C . LEU A 1 226 ? -2.829 4.876 10.935 1.00 97.94 226 LEU A C 1
ATOM 1735 O O . LEU A 1 226 ? -1.625 5.061 10.773 1.00 97.94 226 LEU A O 1
ATOM 1739 N N . MET A 1 227 ? -3.727 5.769 10.517 1.00 97.38 227 MET A N 1
ATOM 1740 C CA . MET A 1 227 ? -3.345 7.015 9.851 1.00 97.38 227 MET A CA 1
ATOM 1741 C C . MET A 1 227 ? -2.649 8.023 10.778 1.00 97.38 227 MET A C 1
ATOM 1743 O O . MET A 1 227 ? -1.942 8.901 10.272 1.00 97.38 227 MET A O 1
ATOM 1747 N N . THR A 1 228 ? -2.778 7.887 12.106 1.00 96.62 228 THR A N 1
ATOM 1748 C CA . THR A 1 228 ? -1.979 8.665 13.074 1.00 96.62 228 THR A CA 1
ATOM 1749 C C . THR A 1 228 ? -0.552 8.148 13.241 1.00 96.62 228 THR A C 1
ATOM 1751 O O . THR A 1 228 ? 0.306 8.900 13.704 1.00 96.62 228 THR A O 1
ATOM 1754 N N . LEU A 1 229 ? -0.274 6.898 12.845 1.00 95.44 229 LEU A N 1
ATOM 1755 C CA . LEU A 1 229 ? 1.050 6.283 12.943 1.00 95.44 229 LEU A CA 1
ATOM 1756 C C . LEU A 1 229 ? 1.957 6.835 11.846 1.00 95.44 229 LEU A C 1
ATOM 1758 O O . LEU A 1 229 ? 2.134 6.253 10.772 1.00 95.44 229 LEU A O 1
ATOM 1762 N N . ARG A 1 230 ? 2.471 8.033 12.115 1.00 91.75 230 ARG A N 1
ATOM 1763 C CA . ARG A 1 230 ? 3.357 8.778 11.236 1.00 91.75 230 ARG A CA 1
ATOM 1764 C C . ARG A 1 230 ? 4.660 9.055 11.956 1.00 91.75 230 ARG A C 1
ATOM 1766 O O . ARG A 1 230 ? 4.673 9.707 12.998 1.00 91.75 230 ARG A O 1
ATOM 1773 N N . GLN A 1 231 ? 5.765 8.626 11.368 1.00 81.69 231 GLN A N 1
ATOM 1774 C CA . GLN A 1 231 ? 7.078 9.093 11.779 1.00 81.69 231 GLN A CA 1
ATOM 1775 C C . GLN A 1 231 ? 7.408 10.360 10.995 1.00 81.69 231 GLN A C 1
ATOM 1777 O O . GLN A 1 231 ? 7.179 10.446 9.786 1.00 81.69 231 GLN A O 1
ATOM 1782 N N . LYS A 1 232 ? 7.942 11.367 11.687 1.00 60.84 232 LYS A N 1
ATOM 1783 C CA . LYS A 1 232 ? 8.656 12.447 11.008 1.00 60.84 232 LYS A CA 1
ATOM 1784 C C . LYS A 1 232 ? 9.860 11.785 10.347 1.00 60.84 232 LYS A C 1
ATOM 1786 O O . LYS A 1 232 ? 10.558 11.038 11.032 1.00 60.84 232 LYS A O 1
ATOM 1791 N N . GLU A 1 233 ? 10.054 11.992 9.045 1.00 53.41 233 GLU A N 1
ATOM 1792 C CA . GLU A 1 233 ? 11.227 11.455 8.353 1.00 53.41 233 GLU A CA 1
ATOM 1793 C C . GLU A 1 233 ? 12.478 11.714 9.205 1.00 53.41 233 GLU A C 1
ATOM 1795 O O . GLU A 1 233 ? 12.628 12.826 9.735 1.00 53.41 233 GLU A O 1
ATOM 1800 N N . PRO A 1 234 ? 13.386 10.737 9.363 1.00 39.09 234 PRO A N 1
ATOM 1801 C CA . PRO A 1 234 ? 14.724 11.076 9.793 1.00 39.09 234 PRO A CA 1
ATOM 1802 C C . PRO A 1 234 ? 15.250 12.075 8.763 1.00 39.09 234 PRO A C 1
ATOM 1804 O O . PRO A 1 234 ? 15.406 11.735 7.589 1.00 39.09 234 PRO A O 1
ATOM 1807 N N . ALA A 1 235 ? 15.481 13.319 9.194 1.00 33.00 235 ALA A N 1
ATOM 1808 C CA . ALA A 1 235 ? 16.278 14.262 8.428 1.00 33.00 235 ALA A CA 1
ATOM 1809 C C . ALA A 1 235 ? 17.530 13.508 7.985 1.00 33.00 235 ALA A C 1
ATOM 1811 O O . ALA A 1 235 ? 18.187 12.910 8.841 1.00 33.00 235 ALA A O 1
ATOM 1812 N N . ALA A 1 236 ? 17.754 13.470 6.666 1.00 33.69 236 ALA A N 1
ATOM 1813 C CA . ALA A 1 236 ? 18.889 12.864 5.986 1.00 33.69 236 ALA A CA 1
ATOM 1814 C C . ALA A 1 236 ? 20.002 12.476 6.964 1.00 33.69 236 ALA A C 1
ATOM 1816 O O . ALA A 1 236 ? 20.680 13.354 7.504 1.00 33.69 236 ALA A O 1
ATOM 1817 N N . HIS A 1 237 ? 20.164 11.176 7.235 1.00 37.34 237 HIS A N 1
ATOM 1818 C CA . HIS A 1 237 ? 21.370 10.723 7.909 1.00 37.34 237 HIS A CA 1
ATOM 1819 C C . HIS A 1 237 ? 22.538 11.245 7.090 1.00 37.34 237 HIS A C 1
ATOM 1821 O O . HIS A 1 237 ? 22.665 10.937 5.904 1.00 37.34 237 HIS A O 1
ATOM 1827 N N . ALA A 1 238 ? 23.261 12.162 7.734 1.00 29.23 238 ALA A N 1
ATOM 1828 C CA . ALA A 1 238 ? 24.333 12.946 7.182 1.00 29.23 238 ALA A CA 1
ATOM 1829 C C . ALA A 1 238 ? 25.185 12.075 6.273 1.00 29.23 238 ALA A C 1
ATOM 1831 O O . ALA A 1 238 ? 25.488 10.933 6.617 1.00 29.23 238 ALA A O 1
ATOM 1832 N N . ALA A 1 239 ? 25.565 12.643 5.131 1.00 35.81 239 ALA A N 1
ATOM 1833 C CA . ALA A 1 239 ? 26.650 12.141 4.323 1.00 35.81 239 ALA A CA 1
ATOM 1834 C C . ALA A 1 239 ? 27.791 11.688 5.245 1.00 35.81 239 ALA A C 1
ATOM 1836 O O . ALA A 1 239 ? 28.571 12.503 5.734 1.00 35.81 239 ALA A O 1
ATOM 1837 N N . THR A 1 240 ? 27.911 10.382 5.468 1.00 31.08 240 THR A N 1
ATOM 1838 C CA . THR A 1 240 ? 29.184 9.787 5.836 1.00 31.08 240 THR A CA 1
ATOM 1839 C C . THR A 1 240 ? 29.975 9.750 4.539 1.00 31.08 240 THR A C 1
ATOM 1841 O O . THR A 1 240 ? 30.114 8.712 3.894 1.00 31.08 240 THR A O 1
ATOM 1844 N N . ALA A 1 241 ? 30.432 10.933 4.120 1.00 33.25 241 ALA A N 1
ATOM 1845 C CA . ALA A 1 241 ? 31.670 11.039 3.386 1.00 33.25 241 ALA A CA 1
ATOM 1846 C C . ALA A 1 241 ? 32.713 10.409 4.309 1.00 33.25 241 ALA A C 1
ATOM 1848 O O . ALA A 1 241 ? 33.093 10.988 5.327 1.00 33.25 241 ALA A O 1
ATOM 1849 N N . GLY A 1 242 ? 33.053 9.156 4.008 1.00 28.62 242 GLY A N 1
ATOM 1850 C CA . GLY A 1 242 ? 34.183 8.486 4.611 1.00 28.62 242 GLY A CA 1
ATOM 1851 C C . GLY A 1 242 ? 35.405 9.353 4.364 1.00 28.62 242 GLY A C 1
ATOM 1852 O O . GLY A 1 242 ? 35.856 9.505 3.231 1.00 28.62 242 GLY A O 1
ATOM 1853 N N . ALA A 1 243 ? 35.895 9.954 5.439 1.00 35.69 243 ALA A N 1
ATOM 1854 C CA . ALA A 1 243 ? 37.299 10.245 5.568 1.00 35.69 243 ALA A CA 1
ATOM 1855 C C . ALA A 1 243 ? 38.028 8.902 5.504 1.00 35.69 243 ALA A C 1
ATOM 1857 O O . ALA A 1 243 ? 37.833 8.078 6.391 1.00 35.69 243 ALA A O 1
ATOM 1858 N N . GLU A 1 244 ? 38.839 8.689 4.471 1.00 34.12 244 GLU A N 1
ATOM 1859 C CA . GLU A 1 244 ? 40.009 7.821 4.560 1.00 34.12 244 GLU A CA 1
ATOM 1860 C C . GLU A 1 244 ? 40.985 8.103 3.406 1.00 34.12 244 GLU A C 1
ATOM 1862 O O . GLU A 1 244 ? 40.714 7.791 2.248 1.00 34.12 244 GLU A O 1
ATOM 1867 N N . LYS A 1 245 ? 42.133 8.652 3.830 1.00 33.72 245 LYS A N 1
ATOM 1868 C CA . LYS A 1 245 ? 43.417 8.931 3.158 1.00 33.72 245 LYS A CA 1
ATOM 1869 C C . LYS A 1 245 ? 43.533 10.153 2.251 1.00 33.72 245 LYS A C 1
ATOM 1871 O O . LYS A 1 245 ? 43.129 10.094 1.074 1.00 33.72 245 LYS A O 1
#

Foldseek 3Di:
DPPPDDDDDDDDDPVSVVVVVVVVVVPPDDPPCPPPVPPPPPDPPPPDDDDDPLNVLCVVLVVQQQEAAPNGGHVNDYHLLAVLLWWDLVVQLVCLQPPDDQDPPDPDGRDRPNDDSVSSNVNSVCSNVGRHDPLFDLVPDDLVPQDPVLLVLLVCCCCPVVNVQCDEDADPGGHPNDYHQLASLVITRLSNQLSCQQPVCSVPPPDPDDHDPDDSSNSNSNSSNSNVSRDDPPPPPDPCPPDDD

Secondary structure (DSSP, 8-state):
--TT-PPP-----HHHHHHHHHHHHH--S---GGGTTT--------S----HHHHHHHHHTTHHHH-EETTEE-SSS-B-TTHHHHB-HHHHHHHHHS---SSTT-S---------HHHHHHHHHHHHHHS--TT--GGG--GGG--HHHHHHHHHIIIIIS-GGGT-EETTEE-SSSPP-TTHHHHB-HHHHHHHHH-HHHHSTT-SSPP----HHHHHHHHHHHHH-----------------

Radius of gyration: 24.19 Å; Cα contacts (8 Å, |Δi|>4): 290; chains: 1; bounding box: 62×65×52 Å

Nearest PDB structures (foldseek):
  1h33-assembly1_B  TM=7.868E-01  e=4.405E-03  Rhodovulum sulfidophilum
  2c1d-assembly4_H  TM=7.304E-01  e=1.893E-03  Paracoccus pantotrophus
  4xyd-assembly1_B  TM=6.227E-01  e=7.871E-03  Roseobacter denitrificans OCh 114
  7zs1-assembly1_A  TM=4.074E-01  e=9.531E-04  Candidatus Kuenenia
  8pdy-assembly1_I  TM=4.839E-01  e=7.129E+00  Escherichia coli

pLDDT: mean 85.59, std 16.9, range [28.62, 98.62]

Mean predicted aligned error: 11.72 Å

Sequence (245 aa):
VNPTADMPQYRFNSADLEALTTALLSMTGASSGGALERVTVPRKPAEFQPTGEFARLYDRYKCSVCHQFNGYGGTLATDLSYEGSRAQRQWLIEFLRNPQTLRPSLVLRMPQFNMTAEDASLLADSIGQTLRHPAVNPAAVDPAQFTPQMAAQGKQLYEEKYQCQSCHSIGSGGGYVGPELSNVGNWMTAAWIAAWLKDPQALLPGGIEPRRTLSPDEIQALTAYLMTLRQKEPAAHAATAGAEK